Protein AF-A0A835G8S5-F1 (afdb_monomer_lite)

Foldseek 3Di:
DDDPFAKAWDDWQWDAEDEAQAKTWTDTDIDRRPFAWDDKWKDFQNHTDPDNTDIDGRDAQVNWGKIKIKTFTDPPVRDIDMDIHTYGYFWDKFKDKPNHTDPPVQKDDQDWDQDPVHNPDIDTDIDGHDDDDPVSDDVQKIKMKMWTDRPDDDIDIDIDMDGDPDPDDDDDDPPPPVNVVVVVVVVVVVCCVVVVVVVVVVVD

pLDDT: mean 84.03, std 12.72, range [37.16, 97.12]

Structure (mmCIF, N/CA/C/O backbone):
data_AF-A0A835G8S5-F1
#
_entry.id   AF-A0A835G8S5-F1
#
loop_
_atom_site.group_PDB
_atom_site.id
_atom_site.type_symbol
_atom_site.label_atom_id
_atom_site.label_alt_id
_atom_site.label_comp_id
_atom_site.label_asym_id
_atom_site.label_entity_id
_atom_site.label_seq_id
_atom_site.pdbx_PDB_ins_code
_atom_site.Cartn_x
_atom_site.Cartn_y
_atom_site.Cartn_z
_atom_site.occupancy
_atom_site.B_iso_or_equiv
_atom_site.auth_seq_id
_atom_site.auth_comp_id
_atom_site.auth_asym_id
_atom_site.auth_atom_id
_atom_site.pdbx_PDB_model_num
ATOM 1 N N . MET A 1 1 ? 10.931 16.822 -41.714 1.00 37.16 1 MET A N 1
ATOM 2 C CA . MET A 1 1 ? 11.621 16.754 -40.411 1.00 37.16 1 MET A CA 1
ATOM 3 C C . MET A 1 1 ? 11.050 15.543 -39.710 1.00 37.16 1 MET A C 1
ATOM 5 O O . MET A 1 1 ? 9.976 15.644 -39.132 1.00 37.16 1 MET A O 1
ATOM 9 N N . ASP A 1 2 ? 11.680 14.385 -39.886 1.00 46.19 2 ASP A N 1
ATOM 10 C CA . ASP A 1 2 ? 11.214 13.152 -39.258 1.00 46.19 2 ASP A CA 1
ATOM 11 C C . ASP A 1 2 ? 11.570 13.194 -37.775 1.00 46.19 2 ASP A C 1
ATOM 13 O O . ASP A 1 2 ? 12.733 13.362 -37.406 1.00 46.19 2 ASP A O 1
ATOM 17 N N . ALA A 1 3 ? 10.554 13.107 -36.919 1.00 57.00 3 ALA A N 1
ATOM 18 C CA . ALA A 1 3 ? 10.768 12.894 -35.499 1.00 57.00 3 ALA A CA 1
ATOM 19 C C . ALA A 1 3 ? 11.493 11.552 -35.339 1.00 57.00 3 ALA A C 1
ATOM 21 O O . ALA A 1 3 ? 10.975 10.518 -35.761 1.00 57.00 3 ALA A O 1
ATOM 22 N N . VAL A 1 4 ? 12.693 11.574 -34.756 1.00 60.53 4 VAL A N 1
ATOM 23 C CA . VAL A 1 4 ? 13.403 10.350 -34.375 1.00 60.53 4 VAL A CA 1
ATOM 24 C C . VAL A 1 4 ? 12.544 9.652 -33.325 1.00 60.53 4 VAL A C 1
ATOM 26 O O . VAL A 1 4 ? 12.423 10.123 -32.197 1.00 60.53 4 VAL A O 1
ATOM 29 N N . ARG A 1 5 ? 11.885 8.574 -33.742 1.00 69.81 5 ARG A N 1
ATOM 30 C CA . ARG A 1 5 ? 11.110 7.684 -32.884 1.00 69.81 5 ARG A CA 1
ATOM 31 C C . ARG A 1 5 ? 12.072 6.736 -32.185 1.00 69.81 5 ARG A C 1
ATOM 33 O O . ARG A 1 5 ? 12.961 6.182 -32.830 1.00 69.81 5 ARG A O 1
ATOM 40 N N . SER A 1 6 ? 11.947 6.606 -30.872 1.00 75.25 6 SER A N 1
ATOM 41 C CA . SER A 1 6 ? 12.876 5.812 -30.066 1.00 75.25 6 SER A CA 1
ATOM 42 C C . SER A 1 6 ? 12.153 5.202 -28.880 1.00 75.25 6 SER A C 1
ATOM 44 O O . SER A 1 6 ? 11.241 5.829 -28.342 1.00 75.25 6 SER A O 1
ATOM 46 N N . LEU A 1 7 ? 12.610 4.026 -28.445 1.00 90.75 7 LEU A N 1
ATOM 47 C CA . LEU A 1 7 ? 12.100 3.313 -27.276 1.00 90.75 7 LEU A CA 1
ATOM 48 C C . LEU A 1 7 ? 11.734 4.262 -26.125 1.00 90.75 7 LEU A C 1
ATOM 50 O O . LEU A 1 7 ? 12.572 5.022 -25.632 1.00 90.75 7 LEU A O 1
ATOM 54 N N . ARG A 1 8 ? 10.497 4.162 -25.636 1.00 91.75 8 ARG A N 1
ATOM 55 C CA . ARG A 1 8 ? 9.982 5.021 -24.570 1.00 91.75 8 ARG A CA 1
ATOM 56 C C . ARG A 1 8 ? 9.221 4.228 -23.525 1.00 91.75 8 ARG A C 1
ATOM 58 O O . ARG A 1 8 ? 8.346 3.422 -23.825 1.00 91.75 8 ARG A O 1
ATOM 65 N N . LEU A 1 9 ? 9.482 4.536 -22.256 1.00 91.94 9 LEU A N 1
ATOM 66 C CA . LEU A 1 9 ? 8.704 3.990 -21.147 1.00 91.94 9 LEU A CA 1
ATOM 67 C C . LEU A 1 9 ? 7.442 4.835 -20.935 1.00 91.94 9 LEU A C 1
ATOM 69 O O . LEU A 1 9 ? 7.515 5.999 -20.520 1.00 91.94 9 LEU A O 1
ATOM 73 N N . VAL A 1 10 ? 6.292 4.235 -21.243 1.00 94.62 10 VAL A N 1
ATOM 74 C CA . VAL A 1 10 ? 4.969 4.868 -21.212 1.00 94.62 10 VAL A CA 1
ATOM 75 C C . VAL A 1 10 ? 4.490 5.012 -19.775 1.00 94.62 10 VAL A C 1
ATOM 77 O O . VAL A 1 10 ? 4.159 6.113 -19.340 1.00 94.62 10 VAL A O 1
ATOM 80 N N . GLU A 1 11 ? 4.493 3.915 -19.018 1.00 94.31 11 GLU A N 1
ATOM 81 C CA . GLU A 1 11 ? 3.960 3.892 -17.660 1.00 94.31 11 GLU A CA 1
ATOM 82 C C . GLU A 1 11 ? 4.707 2.890 -16.778 1.00 94.31 11 GLU A C 1
ATOM 84 O O . GLU A 1 11 ? 4.933 1.742 -17.155 1.00 94.31 11 GLU A O 1
ATOM 89 N N . LEU A 1 12 ? 5.018 3.321 -15.556 1.00 93.94 12 LEU A N 1
ATOM 90 C CA . LEU A 1 12 ? 5.434 2.437 -14.477 1.00 93.94 12 LEU A CA 1
ATOM 91 C C . LEU A 1 12 ? 4.290 2.279 -13.467 1.00 93.94 12 LEU A C 1
ATOM 93 O O . LEU A 1 12 ? 3.959 3.224 -12.735 1.00 93.94 12 LEU A O 1
ATOM 97 N N . ARG A 1 13 ? 3.726 1.073 -13.401 1.00 94.75 13 ARG A N 1
ATOM 98 C CA . ARG A 1 13 ? 2.710 0.667 -12.426 1.00 94.75 13 ARG A CA 1
ATOM 99 C C . ARG A 1 13 ? 3.410 0.053 -11.219 1.00 94.75 13 ARG A C 1
ATOM 101 O O . ARG A 1 13 ? 3.818 -1.101 -11.243 1.00 94.75 13 ARG A O 1
ATOM 108 N N . VAL A 1 14 ? 3.591 0.869 -10.192 1.00 93.69 14 VAL A N 1
ATOM 109 C CA . VAL A 1 14 ? 4.113 0.488 -8.877 1.00 93.69 14 VAL A CA 1
ATOM 110 C C . VAL A 1 14 ? 3.269 1.271 -7.868 1.00 93.69 14 VAL A C 1
ATOM 112 O O . VAL A 1 14 ? 3.172 2.497 -8.034 1.00 93.69 14 VAL A O 1
ATOM 115 N N . PRO A 1 15 ? 2.622 0.607 -6.895 1.00 93.00 15 PRO A N 1
ATOM 116 C CA . PRO A 1 15 ? 1.808 1.289 -5.899 1.00 93.00 15 PRO A CA 1
ATOM 117 C C . PRO A 1 15 ? 2.689 2.098 -4.948 1.00 93.00 15 PRO A C 1
ATOM 119 O O . PRO A 1 15 ? 3.784 1.681 -4.594 1.00 93.00 15 PRO A O 1
ATOM 122 N N . THR A 1 16 ? 2.224 3.270 -4.528 1.00 90.31 16 THR A N 1
ATOM 123 C CA . THR A 1 16 ? 2.996 4.119 -3.604 1.00 90.31 16 THR A CA 1
ATOM 124 C C . THR A 1 16 ? 2.851 3.660 -2.150 1.00 90.31 16 THR A C 1
ATOM 126 O O . THR A 1 16 ? 3.760 3.869 -1.347 1.00 90.31 16 THR A O 1
ATOM 129 N N . HIS A 1 17 ? 1.718 3.037 -1.809 1.00 88.00 17 HIS A N 1
ATOM 130 C CA . HIS A 1 17 ? 1.385 2.576 -0.462 1.00 88.00 17 HIS A CA 1
ATOM 131 C C . HIS A 1 17 ? 0.678 1.228 -0.539 1.00 88.00 17 HIS A C 1
ATOM 133 O O . HIS A 1 17 ? -0.271 1.099 -1.306 1.00 88.00 17 HIS A O 1
ATOM 139 N N . GLU A 1 18 ? 1.099 0.267 0.277 1.00 89.31 18 GLU A N 1
ATOM 140 C CA . GLU A 1 18 ? 0.455 -1.045 0.384 1.00 89.31 18 GLU A CA 1
ATOM 141 C C . GLU A 1 18 ? 0.416 -1.512 1.845 1.00 89.31 18 GLU A C 1
ATOM 143 O O . GLU A 1 18 ? 1.375 -1.263 2.585 1.00 89.31 18 GLU A O 1
ATOM 148 N N . PRO A 1 19 ? -0.681 -2.143 2.300 1.00 87.56 19 PRO A N 1
ATOM 149 C CA . PRO A 1 19 ? -0.753 -2.677 3.649 1.00 87.56 19 PRO A CA 1
ATOM 150 C C . PRO A 1 19 ? 0.130 -3.918 3.772 1.00 87.56 19 PRO A C 1
ATOM 152 O O . PRO A 1 19 ? 0.290 -4.702 2.830 1.00 87.56 19 PRO A O 1
ATOM 155 N N . GLU A 1 20 ? 0.668 -4.133 4.963 1.00 85.94 20 GLU A N 1
ATOM 156 C CA . GLU A 1 20 ? 1.401 -5.355 5.260 1.00 85.94 20 GLU A CA 1
ATOM 157 C C . GLU A 1 20 ? 0.509 -6.606 5.147 1.00 85.94 20 GLU A C 1
ATOM 159 O O . GLU A 1 20 ? -0.699 -6.565 5.395 1.00 85.94 20 GLU A O 1
ATOM 164 N N . GLY A 1 21 ? 1.092 -7.719 4.701 1.00 85.81 21 GLY A N 1
ATOM 165 C CA . GLY A 1 21 ? 0.389 -8.936 4.289 1.00 85.81 21 GLY A CA 1
ATOM 166 C C . GLY A 1 21 ? -0.329 -8.817 2.937 1.00 85.81 21 GLY A C 1
ATOM 167 O O . GLY A 1 21 ? -0.839 -9.816 2.430 1.00 85.81 21 GLY A O 1
ATOM 168 N N . GLY A 1 22 ? -0.361 -7.619 2.342 1.00 86.56 22 GLY A N 1
ATOM 169 C CA . GLY A 1 22 ? -1.018 -7.331 1.071 1.00 86.56 22 GLY A CA 1
ATOM 170 C C . GLY A 1 22 ? -0.305 -7.904 -0.155 1.00 86.56 22 GLY A C 1
ATOM 171 O O . GLY A 1 22 ? 0.624 -8.714 -0.063 1.00 86.56 22 GLY A O 1
ATOM 172 N N . MET A 1 23 ? -0.758 -7.461 -1.329 1.00 89.81 23 MET A N 1
ATOM 173 C CA . MET A 1 23 ? -0.219 -7.858 -2.627 1.00 89.81 23 MET A CA 1
ATOM 174 C C . MET A 1 23 ? -0.002 -6.629 -3.506 1.00 89.81 23 MET A C 1
ATOM 176 O O . MET A 1 23 ? -0.933 -5.864 -3.727 1.00 89.81 23 MET A O 1
ATOM 180 N N . ALA A 1 24 ? 1.195 -6.494 -4.077 1.00 90.81 24 ALA A N 1
ATOM 181 C CA . ALA A 1 24 ? 1.511 -5.447 -5.045 1.00 90.81 24 ALA A CA 1
ATOM 182 C C . ALA A 1 24 ? 1.748 -6.054 -6.429 1.00 90.81 24 ALA A C 1
ATOM 184 O O . ALA A 1 24 ? 2.648 -6.880 -6.614 1.00 90.81 24 ALA A O 1
ATOM 185 N N . LEU A 1 25 ? 0.973 -5.607 -7.419 1.00 89.75 25 LEU A N 1
ATOM 186 C CA . LEU A 1 25 ? 1.188 -5.967 -8.817 1.00 89.75 25 LEU A CA 1
ATOM 187 C C . LEU A 1 25 ? 2.059 -4.910 -9.496 1.00 89.75 25 LEU A C 1
ATOM 189 O O . LEU A 1 25 ? 1.650 -3.755 -9.634 1.00 89.75 25 LEU A O 1
ATOM 193 N N . LEU A 1 26 ? 3.248 -5.311 -9.949 1.00 92.12 26 LEU A N 1
ATOM 194 C CA . LEU A 1 26 ? 4.152 -4.415 -10.660 1.00 92.12 26 LEU A CA 1
ATOM 195 C C . LEU A 1 26 ? 3.988 -4.575 -12.172 1.00 92.12 26 LEU A C 1
ATOM 197 O O . LEU A 1 26 ? 3.903 -5.685 -12.697 1.00 92.12 26 LEU A O 1
ATOM 201 N N . GLY A 1 27 ? 3.969 -3.453 -12.885 1.00 91.31 27 GLY A N 1
ATOM 202 C CA . GLY A 1 27 ? 3.802 -3.422 -14.333 1.00 91.31 27 GLY A CA 1
ATOM 203 C C . GLY A 1 27 ? 4.654 -2.346 -14.986 1.00 91.31 27 GLY A C 1
ATOM 204 O O . GLY A 1 27 ? 4.885 -1.276 -14.424 1.00 91.31 27 GLY A O 1
ATOM 205 N N . CYS A 1 28 ? 5.117 -2.633 -16.196 1.00 91.94 28 CYS A N 1
ATOM 206 C CA . CYS A 1 28 ? 5.958 -1.736 -16.970 1.00 91.94 28 CYS A CA 1
ATOM 207 C C . CYS A 1 28 ? 5.449 -1.704 -18.407 1.00 91.94 28 CYS A C 1
ATOM 209 O O . CYS A 1 28 ? 5.541 -2.701 -19.119 1.00 91.94 28 CYS A O 1
ATOM 211 N N . GLN A 1 29 ? 4.864 -0.575 -18.799 1.00 93.88 29 GLN A N 1
ATOM 212 C CA . GLN A 1 29 ? 4.399 -0.339 -20.158 1.00 93.88 29 GLN A CA 1
ATOM 213 C C . GLN A 1 29 ? 5.427 0.494 -20.912 1.00 93.88 29 GLN A C 1
ATOM 215 O O . GLN A 1 29 ? 5.872 1.539 -20.429 1.00 93.88 29 GLN A O 1
ATOM 220 N N . TYR A 1 30 ? 5.765 0.054 -22.113 1.00 93.25 30 TYR A N 1
ATOM 221 C CA . TYR A 1 30 ? 6.718 0.709 -22.993 1.00 93.25 30 TYR A CA 1
ATOM 222 C C . TYR A 1 30 ? 6.222 0.651 -24.435 1.00 93.25 30 TYR A C 1
ATOM 224 O O . TYR A 1 30 ? 5.441 -0.222 -24.804 1.00 93.25 30 TYR A O 1
ATOM 232 N N . ASP A 1 31 ? 6.679 1.613 -25.220 1.00 93.88 31 ASP A N 1
ATOM 233 C CA . ASP A 1 31 ? 6.459 1.713 -26.650 1.00 93.88 31 ASP A CA 1
ATOM 234 C C . ASP A 1 31 ? 7.825 1.597 -27.322 1.00 93.88 31 ASP A C 1
ATOM 236 O O . ASP A 1 31 ? 8.747 2.344 -26.990 1.00 93.88 31 ASP A O 1
ATOM 240 N N . LEU A 1 32 ? 7.975 0.614 -28.208 1.00 90.50 32 LEU A N 1
ATOM 241 C CA . LEU A 1 32 ? 9.226 0.397 -28.931 1.00 90.50 32 LEU A CA 1
ATOM 242 C C . LEU A 1 32 ? 9.420 1.439 -30.039 1.00 90.50 32 LEU A C 1
ATOM 244 O O . LEU A 1 32 ? 10.539 1.621 -30.500 1.00 90.50 32 LEU A O 1
ATOM 248 N N . GLU A 1 33 ? 8.349 2.108 -30.479 1.00 88.06 33 GLU A N 1
ATOM 249 C CA . GLU A 1 33 ? 8.354 3.129 -31.533 1.00 88.06 33 GLU A CA 1
ATOM 250 C C . GLU A 1 33 ? 9.131 2.725 -32.814 1.00 88.06 33 GLU A C 1
ATOM 252 O O . GLU A 1 33 ? 9.684 3.571 -33.515 1.00 88.06 33 GLU A O 1
ATOM 257 N N . GLY A 1 34 ? 9.136 1.427 -33.153 1.00 83.19 34 GLY A N 1
ATOM 258 C CA . GLY A 1 34 ? 9.838 0.859 -34.317 1.00 83.19 34 GLY A CA 1
ATOM 259 C C . GLY A 1 34 ? 11.155 0.139 -33.998 1.00 83.19 34 GLY A C 1
ATOM 260 O O . GLY A 1 34 ? 11.755 -0.438 -34.900 1.00 83.19 34 GLY A O 1
ATOM 261 N N . ASP A 1 35 ? 11.583 0.142 -32.737 1.00 85.00 35 ASP A N 1
ATOM 262 C CA . ASP A 1 35 ? 12.712 -0.646 -32.236 1.00 85.00 35 ASP A CA 1
ATOM 263 C C . ASP A 1 35 ? 12.322 -2.121 -31.991 1.00 85.00 35 ASP A C 1
ATOM 265 O O . ASP A 1 35 ? 11.142 -2.481 -31.957 1.00 85.00 35 ASP A O 1
ATOM 269 N N . THR A 1 36 ? 13.315 -2.987 -31.788 1.00 89.31 36 THR A N 1
ATOM 270 C CA . THR A 1 36 ? 13.117 -4.385 -31.378 1.00 89.31 36 THR A CA 1
ATOM 271 C C . THR A 1 36 ? 13.442 -4.535 -29.898 1.00 89.31 36 THR A C 1
ATOM 273 O O . THR A 1 36 ? 14.458 -4.038 -29.424 1.00 89.31 36 THR A O 1
ATOM 276 N N . LEU A 1 37 ? 12.577 -5.212 -29.140 1.00 92.12 37 LEU A N 1
ATOM 277 C CA . LEU A 1 37 ? 12.798 -5.432 -27.713 1.00 92.12 37 LEU A CA 1
ATOM 278 C C . LEU A 1 37 ? 13.943 -6.424 -27.483 1.00 92.12 37 LEU A C 1
ATOM 280 O O . LEU A 1 37 ? 13.832 -7.578 -27.884 1.00 92.12 37 LEU A O 1
ATOM 284 N N . TYR A 1 38 ? 14.956 -6.011 -26.723 1.00 92.25 38 TYR A N 1
ATOM 285 C CA . TYR A 1 38 ? 16.007 -6.905 -26.242 1.00 92.25 38 TYR A CA 1
ATOM 286 C C . TYR A 1 38 ? 15.680 -7.487 -24.858 1.00 92.25 38 TYR A C 1
ATOM 288 O O . TYR A 1 38 ? 15.714 -8.700 -24.653 1.00 92.25 38 TYR A O 1
ATOM 296 N N . SER A 1 39 ? 15.356 -6.645 -23.865 1.00 91.81 39 SER A N 1
ATOM 297 C CA . SER A 1 39 ? 15.037 -7.143 -22.516 1.00 91.81 39 SER A CA 1
ATOM 298 C C . SER A 1 39 ? 14.203 -6.180 -21.675 1.00 91.81 39 SER A C 1
ATOM 300 O O . SER A 1 39 ? 14.288 -4.964 -21.832 1.00 91.81 39 SER A O 1
ATOM 302 N N . VAL A 1 40 ? 13.455 -6.740 -20.721 1.00 92.19 40 VAL A N 1
ATOM 303 C CA . VAL A 1 40 ? 12.820 -6.009 -19.615 1.00 92.19 40 VAL A CA 1
ATOM 304 C C . VAL A 1 40 ? 13.387 -6.546 -18.306 1.00 92.19 40 VAL A C 1
ATOM 306 O O . VAL A 1 40 ? 13.350 -7.753 -18.057 1.00 92.19 40 VAL A O 1
ATOM 309 N N . LYS A 1 41 ? 13.921 -5.663 -17.465 1.00 92.44 41 LYS A N 1
ATOM 310 C CA . LYS A 1 41 ? 14.541 -6.015 -16.184 1.00 92.44 41 LYS A CA 1
ATOM 311 C C . LYS A 1 41 ? 13.903 -5.233 -15.050 1.00 92.44 41 LYS A C 1
ATOM 313 O O . LYS A 1 41 ? 13.672 -4.032 -15.156 1.00 92.44 41 LYS A O 1
ATOM 318 N N . TRP A 1 42 ? 13.695 -5.918 -13.934 1.00 93.31 42 TRP A N 1
ATOM 319 C CA . TRP A 1 42 ? 13.242 -5.311 -12.690 1.00 93.31 42 TRP A CA 1
ATOM 320 C C . TRP A 1 42 ? 14.363 -5.262 -11.665 1.00 93.31 42 TRP A C 1
ATOM 322 O O . TRP A 1 42 ? 15.174 -6.184 -11.569 1.00 93.31 42 TRP A O 1
ATOM 332 N N . TYR A 1 43 ? 14.369 -4.202 -10.865 1.00 92.38 43 TYR A N 1
ATOM 333 C CA . TYR A 1 43 ? 15.281 -4.026 -9.746 1.00 92.38 43 TYR A CA 1
ATOM 334 C C . TYR A 1 43 ? 14.507 -3.589 -8.501 1.00 92.38 43 TYR A C 1
ATOM 336 O O . TYR A 1 43 ? 13.644 -2.717 -8.603 1.00 92.38 43 TYR A O 1
ATOM 344 N N . LYS A 1 44 ? 14.868 -4.147 -7.341 1.00 91.88 44 LYS A N 1
ATOM 345 C CA . LYS A 1 44 ? 14.494 -3.643 -6.011 1.00 91.88 44 LYS A CA 1
ATOM 346 C C . LYS A 1 44 ? 15.758 -3.140 -5.324 1.00 91.88 44 LYS A C 1
ATOM 348 O O . LYS A 1 44 ? 16.706 -3.908 -5.174 1.00 91.88 44 LYS A O 1
ATOM 353 N N . ASP A 1 45 ? 15.797 -1.861 -4.962 1.00 92.44 45 ASP A N 1
ATOM 354 C CA . ASP A 1 45 ? 16.929 -1.234 -4.259 1.00 92.44 45 ASP A CA 1
ATOM 355 C C . ASP A 1 45 ? 18.286 -1.522 -4.932 1.00 92.44 45 ASP A C 1
ATOM 357 O O . ASP A 1 45 ? 19.279 -1.877 -4.304 1.00 92.44 45 ASP A O 1
ATOM 361 N N . GLY A 1 46 ? 18.309 -1.446 -6.266 1.00 90.19 46 GLY A N 1
ATOM 362 C CA . GLY A 1 46 ? 19.504 -1.717 -7.072 1.00 90.19 46 GLY A CA 1
ATOM 363 C C . GLY A 1 46 ? 19.788 -3.196 -7.356 1.00 90.19 46 GLY A C 1
ATOM 364 O O . GLY A 1 46 ? 20.573 -3.490 -8.254 1.00 90.19 46 GLY A O 1
ATOM 365 N N . ARG A 1 47 ? 19.119 -4.135 -6.680 1.00 90.69 47 ARG A N 1
ATOM 366 C CA . ARG A 1 47 ? 19.301 -5.578 -6.885 1.00 90.69 47 ARG A CA 1
ATOM 367 C C . ARG A 1 47 ? 18.366 -6.080 -7.977 1.00 90.69 47 ARG A C 1
ATOM 369 O O . ARG A 1 47 ? 17.156 -5.866 -7.909 1.00 90.69 47 ARG A O 1
ATOM 376 N N . ARG A 1 48 ? 18.929 -6.739 -8.992 1.00 89.12 48 ARG A N 1
ATOM 377 C CA . ARG A 1 48 ? 18.168 -7.291 -10.119 1.00 89.12 48 ARG A CA 1
ATOM 378 C C . ARG A 1 48 ? 17.279 -8.445 -9.650 1.00 89.12 48 ARG A C 1
ATOM 380 O O . ARG A 1 48 ? 17.757 -9.362 -8.990 1.00 89.12 48 ARG A O 1
ATOM 387 N N . SER A 1 49 ? 16.007 -8.400 -10.031 1.00 84.31 49 SER A N 1
ATOM 388 C CA . SER A 1 49 ? 15.059 -9.501 -9.855 1.00 84.31 49 SER A CA 1
ATOM 389 C C . SER A 1 49 ? 15.310 -10.604 -10.886 1.00 84.31 49 SER A C 1
ATOM 391 O O . SER A 1 49 ? 15.705 -10.327 -12.022 1.00 84.31 49 SER A O 1
ATOM 393 N N . SER A 1 50 ? 15.052 -11.855 -10.505 1.00 75.75 50 SER A N 1
ATOM 394 C CA . SER A 1 50 ? 15.121 -13.008 -11.408 1.00 75.75 50 SER A CA 1
ATOM 395 C C . SER A 1 50 ? 13.940 -13.084 -12.383 1.00 75.75 50 SER A C 1
ATOM 397 O O . SER A 1 50 ? 14.058 -13.730 -13.419 1.00 75.75 50 SER A O 1
ATOM 399 N N . ASN A 1 51 ? 12.816 -12.427 -12.074 1.00 71.94 51 ASN A N 1
ATOM 400 C CA . ASN A 1 51 ? 11.556 -12.579 -12.806 1.00 71.94 51 ASN A CA 1
ATOM 401 C C . ASN A 1 51 ? 11.190 -11.310 -13.592 1.00 71.94 51 ASN A C 1
ATOM 403 O O . ASN A 1 51 ? 11.441 -10.187 -13.151 1.00 71.94 51 ASN A O 1
ATOM 407 N N . THR A 1 52 ? 10.557 -11.497 -14.753 1.00 60.16 52 THR A N 1
ATOM 408 C CA . THR A 1 52 ? 10.086 -10.423 -15.650 1.00 60.16 52 THR A CA 1
ATOM 409 C C . THR A 1 52 ? 8.716 -9.863 -15.252 1.00 60.16 52 THR A C 1
ATOM 411 O O . THR A 1 52 ? 8.436 -8.693 -15.514 1.00 60.16 52 THR A O 1
ATOM 414 N N . VAL A 1 53 ? 7.892 -10.664 -14.568 1.00 59.19 53 VAL A N 1
ATOM 415 C CA . VAL A 1 53 ? 6.626 -10.260 -13.937 1.00 59.19 53 VAL A CA 1
ATOM 416 C C . VAL A 1 53 ? 6.780 -10.403 -12.428 1.00 59.19 53 VAL A C 1
ATOM 418 O O . VAL A 1 53 ? 7.127 -11.476 -11.933 1.00 59.19 53 VAL A O 1
ATOM 421 N N . VAL A 1 54 ? 6.551 -9.313 -11.697 1.00 77.19 54 VAL A N 1
ATOM 422 C CA . VAL A 1 54 ? 6.764 -9.252 -10.249 1.00 77.19 54 VAL A CA 1
ATOM 423 C C . VAL A 1 54 ? 5.421 -8.976 -9.579 1.00 77.19 54 VAL A C 1
ATOM 425 O O . VAL A 1 54 ? 4.970 -7.835 -9.508 1.00 77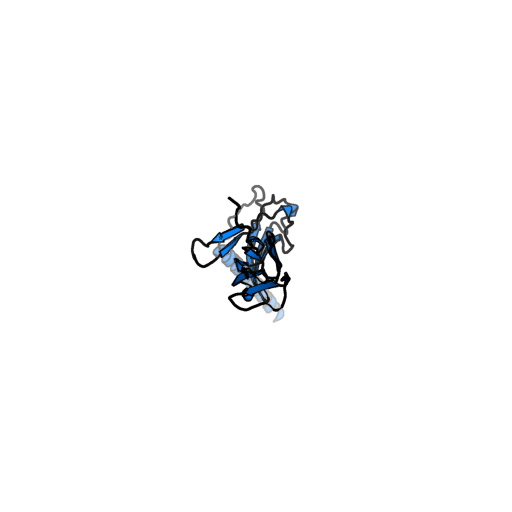.19 54 VAL A O 1
ATOM 428 N N . ALA A 1 55 ? 4.765 -10.042 -9.123 1.00 81.69 55 ALA A N 1
ATOM 429 C CA . ALA A 1 55 ? 3.704 -9.950 -8.129 1.00 81.69 55 ALA A CA 1
ATOM 430 C C . ALA A 1 55 ? 4.345 -10.187 -6.760 1.00 81.69 55 ALA A C 1
ATOM 432 O O . ALA A 1 55 ? 4.869 -11.270 -6.496 1.00 81.69 55 ALA A O 1
ATOM 433 N N . LEU A 1 56 ? 4.353 -9.160 -5.916 1.00 86.25 56 LEU A N 1
ATOM 434 C CA . LEU A 1 56 ? 4.795 -9.286 -4.533 1.00 86.25 56 LEU A CA 1
ATOM 435 C C . LEU A 1 56 ? 3.592 -9.729 -3.711 1.00 86.25 56 LEU A C 1
ATOM 437 O O . LEU A 1 56 ? 2.563 -9.057 -3.727 1.00 86.25 56 LEU A O 1
ATOM 441 N N . VAL A 1 57 ? 3.713 -10.854 -3.020 1.00 88.56 57 VAL A N 1
ATOM 442 C CA . VAL A 1 57 ? 2.662 -11.402 -2.156 1.00 88.56 57 VAL A CA 1
ATOM 443 C C . VAL A 1 57 ? 3.158 -11.437 -0.726 1.00 88.56 57 VAL A C 1
ATOM 445 O O . VAL A 1 57 ? 4.351 -11.642 -0.507 1.00 88.56 57 VAL A O 1
ATOM 448 N N . ASN A 1 58 ? 2.239 -11.276 0.226 1.00 87.31 58 ASN A N 1
ATOM 449 C CA . ASN A 1 58 ? 2.566 -11.229 1.646 1.00 87.31 58 ASN A CA 1
ATOM 450 C C . ASN A 1 58 ? 3.641 -10.168 1.930 1.00 87.31 58 ASN A C 1
ATOM 452 O O . ASN A 1 58 ? 4.753 -10.473 2.361 1.00 87.31 58 ASN A O 1
ATOM 456 N N . LEU A 1 59 ? 3.314 -8.919 1.590 1.00 87.94 59 LEU A N 1
ATOM 457 C CA . LEU A 1 59 ? 4.216 -7.786 1.767 1.00 87.94 59 LEU A CA 1
ATOM 458 C C . LEU A 1 59 ? 4.629 -7.642 3.233 1.00 87.94 59 LEU A C 1
ATOM 460 O O . LEU A 1 59 ? 3.794 -7.740 4.122 1.00 87.94 59 LEU A O 1
ATOM 464 N N . THR A 1 60 ? 5.903 -7.361 3.467 1.00 87.06 60 THR A N 1
ATOM 465 C CA . THR A 1 60 ? 6.484 -7.082 4.791 1.00 87.06 60 THR A CA 1
ATOM 466 C C . THR A 1 60 ? 7.149 -5.714 4.790 1.00 87.06 60 THR A C 1
ATOM 468 O O . THR A 1 60 ? 7.367 -5.146 3.719 1.00 87.06 60 THR A O 1
ATOM 471 N N . GLN A 1 61 ? 7.572 -5.197 5.944 1.00 85.44 61 GLN A N 1
ATOM 472 C CA . GLN A 1 61 ? 8.349 -3.948 5.984 1.00 85.44 61 GLN A CA 1
ATOM 473 C C . GLN A 1 61 ? 9.596 -3.969 5.070 1.00 85.44 61 GLN A C 1
ATOM 475 O O . GLN A 1 61 ? 9.944 -2.954 4.470 1.00 85.44 61 GLN A O 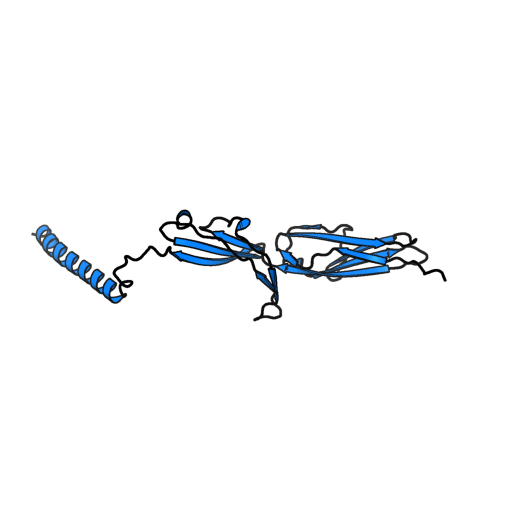1
ATOM 480 N N . GLU A 1 62 ? 10.233 -5.131 4.884 1.00 86.12 62 GLU A N 1
ATOM 481 C CA . GLU A 1 62 ? 11.377 -5.310 3.969 1.00 86.12 62 GLU A CA 1
ATOM 482 C C . GLU A 1 62 ? 10.999 -5.180 2.487 1.00 86.12 62 GLU A C 1
ATOM 484 O O . GLU A 1 62 ? 11.854 -4.944 1.629 1.00 86.12 62 GLU A O 1
ATOM 489 N N . SER A 1 63 ? 9.712 -5.329 2.171 1.00 89.31 63 SER A N 1
ATOM 490 C CA . SER A 1 63 ? 9.180 -5.124 0.825 1.00 89.31 63 SER A CA 1
ATOM 491 C C . SER A 1 63 ? 9.147 -3.643 0.439 1.00 89.31 63 SER A C 1
ATOM 493 O O . SER A 1 63 ? 9.069 -3.343 -0.753 1.00 89.31 63 SER A O 1
ATOM 495 N N . ALA A 1 64 ? 9.266 -2.713 1.395 1.00 89.50 64 ALA A N 1
ATOM 496 C CA . ALA A 1 64 ? 9.456 -1.298 1.093 1.00 89.50 64 ALA A CA 1
ATOM 497 C C . ALA A 1 64 ? 10.778 -1.072 0.336 1.00 89.50 64 ALA A C 1
ATOM 499 O O . ALA A 1 64 ? 11.745 -1.823 0.505 1.00 89.50 64 ALA A O 1
ATOM 500 N N . GLY A 1 65 ? 10.813 -0.061 -0.531 1.00 92.38 65 GLY A N 1
ATOM 501 C CA . GLY A 1 65 ? 12.006 0.242 -1.324 1.00 92.38 65 GLY A CA 1
ATOM 502 C C . GLY A 1 65 ? 11.718 0.835 -2.698 1.00 92.38 65 GLY A C 1
ATOM 503 O O . GLY A 1 65 ? 10.567 1.041 -3.090 1.00 92.38 65 GLY A O 1
ATOM 504 N N . HIS A 1 66 ? 12.790 1.091 -3.446 1.00 94.31 66 HIS A N 1
ATOM 505 C CA . HIS A 1 66 ? 12.741 1.592 -4.816 1.00 94.31 66 HIS A CA 1
ATOM 506 C C . HIS A 1 66 ? 12.614 0.441 -5.812 1.00 94.31 66 HIS A C 1
ATOM 508 O O . HIS A 1 66 ? 13.525 -0.377 -5.963 1.00 94.31 66 HIS A O 1
ATOM 514 N N . TYR A 1 67 ? 11.513 0.436 -6.555 1.00 94.00 67 TYR A N 1
ATOM 515 C CA . TYR A 1 67 ? 11.248 -0.504 -7.633 1.00 94.00 67 TYR A CA 1
ATOM 516 C C . TYR A 1 67 ? 11.458 0.181 -8.969 1.00 94.00 67 TYR A C 1
ATOM 518 O O . TYR A 1 67 ? 10.815 1.187 -9.281 1.00 94.00 67 TYR A O 1
ATOM 526 N N . ARG A 1 68 ? 12.368 -0.376 -9.764 1.00 94.50 68 ARG A N 1
ATOM 527 C CA . ARG A 1 68 ? 12.775 0.162 -11.059 1.00 94.50 68 ARG A CA 1
ATOM 528 C C . ARG A 1 68 ? 12.551 -0.868 -12.153 1.00 94.50 68 ARG A C 1
ATOM 530 O O . ARG A 1 68 ? 13.027 -1.994 -12.032 1.00 94.50 68 ARG A O 1
ATOM 537 N N . CYS A 1 69 ? 11.886 -0.446 -13.222 1.00 94.19 69 CYS A N 1
ATOM 538 C CA . CYS A 1 69 ? 11.834 -1.179 -14.482 1.00 94.19 69 CYS A CA 1
ATOM 539 C C . CYS A 1 69 ? 12.806 -0.537 -15.471 1.00 94.19 69 CYS A C 1
ATOM 541 O O . CYS A 1 69 ? 12.798 0.685 -15.628 1.00 94.19 69 CYS A O 1
ATOM 543 N N . GLU A 1 70 ? 13.605 -1.362 -16.134 1.00 95.06 70 GLU A N 1
ATOM 544 C CA . GLU A 1 70 ? 14.528 -1.000 -17.206 1.00 95.06 70 GLU A CA 1
ATOM 545 C C . GLU A 1 70 ? 14.154 -1.794 -18.460 1.00 95.06 70 GLU A C 1
ATOM 547 O O . GLU A 1 70 ? 14.023 -3.018 -18.406 1.00 95.06 70 GLU A O 1
ATOM 552 N N . VAL A 1 71 ? 13.967 -1.097 -19.576 1.00 94.31 71 VAL A N 1
ATOM 553 C CA . VAL A 1 71 ? 13.645 -1.677 -20.881 1.00 94.31 71 VAL A CA 1
ATOM 554 C C . VAL A 1 71 ? 14.772 -1.321 -21.833 1.00 94.31 71 VAL A C 1
ATOM 556 O O . VAL A 1 71 ? 15.140 -0.150 -21.930 1.00 94.31 71 VAL A O 1
ATOM 559 N N . SER A 1 72 ? 15.301 -2.323 -22.529 1.00 94.12 72 SER A N 1
ATOM 560 C CA . SER A 1 72 ? 16.366 -2.159 -23.517 1.00 94.12 72 SER A CA 1
ATOM 561 C C . SER A 1 72 ? 15.910 -2.654 -24.887 1.00 94.12 72 SER A C 1
ATOM 563 O O . SER A 1 72 ? 15.313 -3.731 -24.982 1.00 94.12 72 SER A O 1
ATOM 565 N N . GLY A 1 73 ? 16.212 -1.876 -25.923 1.00 92.62 73 GLY A N 1
ATOM 566 C CA . GLY A 1 73 ? 16.102 -2.236 -27.332 1.00 92.62 73 GLY A CA 1
ATOM 567 C C . GLY A 1 73 ? 17.354 -2.951 -27.849 1.00 92.62 73 GLY A C 1
ATOM 568 O O . GLY A 1 73 ? 18.379 -3.014 -27.164 1.00 92.62 73 GLY A O 1
ATOM 569 N N . GLU A 1 74 ? 17.246 -3.520 -29.042 1.00 90.50 74 GLU A N 1
ATOM 570 C CA . GLU A 1 74 ? 18.294 -4.278 -29.734 1.00 90.50 74 GLU A CA 1
ATOM 571 C C . GLU A 1 74 ? 19.214 -3.346 -30.554 1.00 90.50 74 GLU A C 1
ATOM 573 O O . GLU A 1 74 ? 19.034 -2.126 -30.640 1.00 90.50 74 GLU A O 1
ATOM 578 N N . ALA A 1 75 ? 20.233 -3.927 -31.187 1.00 85.44 75 ALA A N 1
ATOM 579 C CA . ALA A 1 75 ? 20.959 -3.277 -32.268 1.00 85.44 75 ALA A CA 1
ATOM 580 C C . ALA A 1 75 ? 19.989 -2.761 -33.359 1.00 85.44 75 ALA A C 1
ATOM 582 O O . ALA A 1 75 ? 19.023 -3.451 -33.690 1.00 85.44 75 ALA A O 1
ATOM 583 N N . PRO A 1 76 ? 20.260 -1.599 -33.985 1.00 83.00 76 PRO A N 1
ATOM 584 C CA . PRO A 1 76 ? 21.471 -0.781 -33.865 1.00 83.00 76 PRO A CA 1
ATOM 585 C C . PRO A 1 76 ? 21.401 0.320 -32.793 1.00 83.00 76 PRO A C 1
ATOM 587 O O . PRO A 1 76 ? 22.423 0.947 -32.522 1.00 83.00 76 PRO A O 1
ATOM 590 N N . SER A 1 77 ? 20.225 0.596 -32.216 1.00 83.38 77 SER A N 1
ATOM 591 C CA . SER A 1 77 ? 20.024 1.730 -31.302 1.00 83.38 77 SER A CA 1
ATOM 592 C C . SER A 1 77 ? 20.580 1.448 -29.902 1.00 83.38 77 SER A C 1
ATOM 594 O O . SER A 1 77 ? 21.073 2.363 -29.242 1.00 83.38 77 SER A O 1
ATOM 596 N N . PHE A 1 78 ? 20.471 0.191 -29.443 1.00 87.25 78 PHE A N 1
ATOM 597 C CA . PHE A 1 78 ? 20.726 -0.235 -28.064 1.00 87.25 78 PHE A CA 1
ATOM 598 C C . PHE A 1 78 ? 20.063 0.675 -27.012 1.00 87.25 78 PHE A C 1
ATOM 600 O O . PHE A 1 78 ? 20.570 0.839 -25.895 1.00 87.25 78 PHE A O 1
ATOM 607 N N . ALA A 1 79 ? 18.933 1.300 -27.363 1.00 90.62 79 ALA A N 1
ATOM 608 C CA . ALA A 1 79 ? 18.267 2.276 -26.513 1.00 90.62 79 ALA A CA 1
ATOM 609 C C . ALA A 1 79 ? 17.874 1.637 -25.176 1.00 90.62 79 ALA A C 1
ATOM 611 O O . ALA A 1 79 ? 17.358 0.525 -25.143 1.00 90.62 79 ALA A O 1
ATOM 612 N N . THR A 1 80 ? 18.105 2.323 -24.055 1.00 92.75 80 THR A N 1
ATOM 613 C CA . THR A 1 80 ? 17.705 1.833 -22.728 1.00 92.75 80 THR A CA 1
ATOM 614 C C . THR A 1 80 ? 17.000 2.933 -21.952 1.00 92.75 80 THR A C 1
ATOM 616 O O . THR A 1 80 ? 17.541 4.020 -21.759 1.00 92.75 80 THR A O 1
ATOM 619 N N . VAL A 1 81 ? 15.789 2.638 -21.486 1.00 94.88 81 VAL A N 1
ATOM 620 C CA . VAL A 1 81 ? 14.952 3.551 -20.703 1.00 94.88 81 VAL A CA 1
ATOM 621 C C . VAL A 1 81 ? 14.560 2.905 -19.388 1.00 94.88 81 VAL A C 1
ATOM 623 O O . VAL A 1 81 ? 14.309 1.703 -19.317 1.00 94.88 81 VAL A O 1
ATOM 626 N N . PHE A 1 82 ? 14.466 3.706 -18.331 1.00 95.88 82 PHE A N 1
ATOM 627 C CA . PHE A 1 82 ? 14.017 3.217 -17.036 1.00 95.88 82 PHE A CA 1
ATOM 628 C C . PHE A 1 82 ? 13.133 4.236 -16.323 1.00 95.88 82 PHE A C 1
ATOM 630 O O . PHE A 1 82 ? 13.225 5.444 -16.537 1.00 95.88 82 PHE A O 1
ATOM 637 N N . ARG A 1 83 ? 12.278 3.734 -15.434 1.00 96.06 83 ARG A N 1
ATOM 638 C CA . ARG A 1 83 ? 11.593 4.537 -14.415 1.00 96.06 83 ARG A CA 1
ATOM 639 C C . ARG A 1 83 ? 11.626 3.798 -13.092 1.00 96.06 83 ARG A C 1
ATOM 641 O O . ARG A 1 83 ? 11.734 2.573 -13.063 1.00 96.06 83 ARG A O 1
ATOM 648 N N . GLN A 1 84 ? 11.487 4.551 -12.007 1.00 95.81 84 GLN A N 1
ATOM 649 C CA . GLN A 1 84 ? 11.426 4.003 -10.659 1.00 95.81 84 GLN A CA 1
ATOM 650 C C . GLN A 1 84 ? 10.354 4.679 -9.807 1.00 95.81 84 GLN A C 1
ATOM 652 O O . GLN A 1 84 ? 10.013 5.839 -10.040 1.00 95.81 84 GLN A O 1
ATOM 657 N N . LYS A 1 85 ? 9.839 3.941 -8.824 1.00 95.19 85 LYS A N 1
ATOM 658 C CA . LYS A 1 85 ? 8.887 4.399 -7.805 1.00 95.19 85 LYS A CA 1
ATOM 659 C C . LYS A 1 85 ? 9.209 3.729 -6.472 1.00 95.19 85 LYS A C 1
ATOM 661 O O . LYS A 1 85 ? 9.771 2.637 -6.458 1.00 95.19 85 LYS A O 1
ATOM 666 N N . TYR A 1 86 ? 8.857 4.386 -5.374 1.00 92.75 86 TYR A N 1
ATOM 667 C CA . TYR A 1 86 ? 9.034 3.854 -4.026 1.00 92.75 86 TYR A CA 1
ATOM 668 C C . TYR A 1 86 ? 7.723 3.260 -3.506 1.00 92.75 86 TYR A C 1
ATOM 670 O O . TYR A 1 86 ? 6.682 3.905 -3.643 1.00 92.75 86 TYR A O 1
ATOM 678 N N . ILE A 1 87 ? 7.780 2.067 -2.911 1.00 90.81 87 ILE A N 1
ATOM 679 C CA . ILE A 1 87 ? 6.647 1.463 -2.195 1.00 90.81 87 ILE A CA 1
ATOM 680 C C . ILE A 1 87 ? 6.832 1.706 -0.696 1.00 90.81 87 ILE A C 1
ATOM 682 O O . ILE A 1 87 ? 7.857 1.315 -0.134 1.00 90.81 87 ILE A O 1
ATOM 686 N N . ASN A 1 88 ? 5.829 2.298 -0.047 1.00 87.75 88 ASN A N 1
ATOM 687 C CA . ASN A 1 88 ? 5.723 2.362 1.410 1.00 87.75 88 ASN A CA 1
ATOM 688 C C . ASN A 1 88 ? 4.811 1.246 1.925 1.00 87.75 88 ASN A C 1
ATOM 690 O O . ASN A 1 88 ? 3.686 1.094 1.445 1.00 87.75 88 ASN A O 1
ATOM 694 N N . ILE A 1 89 ? 5.276 0.507 2.930 1.00 87.12 89 ILE A N 1
ATOM 695 C CA . ILE A 1 89 ? 4.476 -0.507 3.622 1.00 87.12 89 ILE A CA 1
ATOM 696 C C . ILE A 1 89 ? 3.943 0.084 4.924 1.00 87.12 89 ILE A C 1
ATOM 698 O O . ILE A 1 89 ? 4.680 0.754 5.648 1.00 87.12 89 ILE A O 1
ATOM 702 N N . HIS A 1 90 ? 2.651 -0.111 5.184 1.00 86.88 90 HIS A N 1
ATOM 703 C CA . HIS A 1 90 ? 1.969 0.423 6.362 1.00 86.88 90 HIS A CA 1
ATOM 704 C C . HIS A 1 90 ? 1.193 -0.659 7.117 1.00 86.88 90 HIS A C 1
ATOM 706 O O . HIS A 1 90 ? 0.920 -1.740 6.594 1.00 86.88 90 HIS A O 1
ATOM 712 N N . SER A 1 91 ? 0.822 -0.355 8.360 1.00 86.56 91 SER A N 1
ATOM 713 C CA . SER A 1 91 ? 0.083 -1.278 9.216 1.00 86.56 91 SER A CA 1
ATOM 714 C C . SER A 1 91 ? -1.345 -1.503 8.719 1.00 86.56 91 SER A C 1
ATOM 716 O O . SER A 1 91 ? -2.056 -0.573 8.337 1.00 86.56 91 SER A O 1
ATOM 718 N N . HIS A 1 92 ? -1.804 -2.749 8.784 1.00 88.31 92 HIS A N 1
ATOM 719 C CA . HIS A 1 92 ? -3.193 -3.080 8.501 1.00 88.31 92 HIS A CA 1
ATOM 720 C C . HIS A 1 92 ? -4.057 -2.696 9.708 1.00 88.31 92 HIS A C 1
ATOM 722 O O . HIS A 1 92 ? -3.887 -3.251 10.797 1.00 88.31 92 HIS A O 1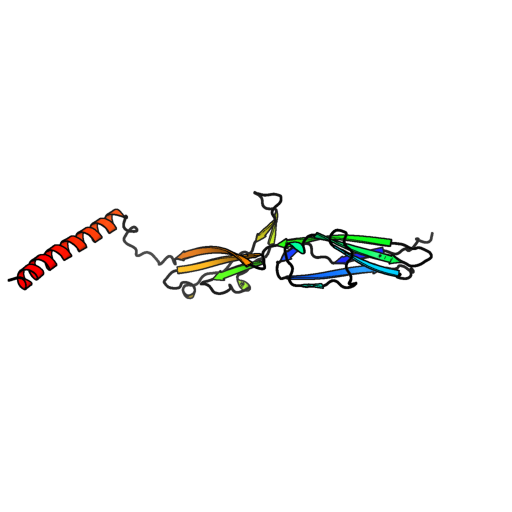
ATOM 728 N N . LEU A 1 93 ? -4.984 -1.753 9.524 1.00 91.06 93 LEU A N 1
ATOM 729 C CA . LEU A 1 93 ? -5.947 -1.360 10.554 1.00 91.06 93 LEU A CA 1
ATOM 730 C C . LEU A 1 93 ? -7.276 -2.090 10.378 1.00 91.06 93 LEU A C 1
ATOM 732 O O . LEU A 1 93 ? -7.757 -2.256 9.260 1.00 91.06 93 LEU A O 1
ATOM 736 N N . LYS A 1 94 ? -7.913 -2.455 11.490 1.00 93.38 94 LYS A N 1
ATOM 737 C CA . LYS A 1 94 ? -9.312 -2.895 11.516 1.00 93.38 94 LYS A CA 1
ATOM 738 C C . LYS A 1 94 ? -10.013 -2.408 12.777 1.00 93.38 94 LYS A C 1
ATOM 740 O O . LYS A 1 94 ? -9.400 -2.296 13.838 1.00 93.38 94 LYS A O 1
ATOM 745 N N . TRP A 1 95 ? -11.311 -2.166 12.659 1.00 96.50 95 TRP A N 1
ATOM 746 C CA . TRP A 1 95 ? -12.170 -1.857 13.795 1.00 96.50 95 TRP A CA 1
ATOM 747 C C . TRP A 1 95 ? -12.968 -3.079 14.226 1.00 96.50 95 TRP A C 1
ATOM 749 O O . TRP A 1 95 ? -13.423 -3.866 13.394 1.00 96.50 95 TRP A O 1
ATOM 759 N N . LEU A 1 96 ? -13.170 -3.203 15.533 1.00 96.44 96 LEU A N 1
ATOM 760 C CA . LEU A 1 96 ? -14.081 -4.160 16.130 1.00 96.44 96 LEU A CA 1
ATOM 761 C C . LEU A 1 96 ? -15.125 -3.419 16.969 1.00 96.44 96 LEU A C 1
ATOM 763 O O . LEU A 1 96 ? -14.786 -2.505 17.722 1.00 96.44 96 LEU A O 1
ATOM 767 N N . VAL A 1 97 ? -16.380 -3.842 16.847 1.00 96.25 97 VAL A N 1
ATOM 768 C CA . VAL A 1 97 ? -17.511 -3.411 17.673 1.00 96.25 97 VAL A CA 1
ATOM 769 C C . VAL A 1 97 ? -17.959 -4.623 18.480 1.00 96.25 97 VAL A C 1
ATOM 771 O O . VAL A 1 97 ? -18.323 -5.650 17.907 1.00 96.25 97 VAL A O 1
ATOM 774 N N . ASN A 1 98 ? -17.885 -4.528 19.807 1.00 95.06 98 ASN A N 1
ATOM 775 C CA . ASN A 1 98 ? -18.142 -5.631 20.736 1.00 95.06 98 ASN A CA 1
ATOM 776 C C . ASN A 1 98 ? -17.375 -6.911 20.349 1.00 95.06 98 ASN A C 1
ATOM 778 O O . ASN A 1 98 ? -17.963 -7.980 20.188 1.00 95.06 98 ASN A O 1
ATOM 782 N N . ASP A 1 99 ? -16.061 -6.767 20.133 1.00 95.06 99 ASP A N 1
ATOM 783 C CA . ASP A 1 99 ? -15.124 -7.842 19.762 1.00 95.06 99 ASP A CA 1
ATOM 784 C C . ASP A 1 99 ? -15.405 -8.537 18.411 1.00 95.06 99 ASP A C 1
ATOM 786 O O . ASP A 1 99 ? -14.720 -9.491 18.042 1.00 95.06 99 ASP A O 1
ATOM 790 N N . LYS A 1 100 ? -16.361 -8.033 17.620 1.00 95.62 100 LYS A N 1
ATOM 791 C CA . LYS A 1 100 ? -16.647 -8.504 16.257 1.00 95.62 100 LYS A CA 1
ATOM 792 C C . LYS A 1 100 ? -16.151 -7.492 15.226 1.00 95.62 100 LYS A C 1
ATOM 794 O O . LYS A 1 100 ? -16.270 -6.294 15.479 1.00 95.62 100 LYS A O 1
ATOM 799 N N . PRO A 1 101 ? -15.631 -7.921 14.061 1.00 96.50 101 PRO A N 1
ATOM 800 C CA . PRO A 1 101 ? -15.238 -7.000 13.000 1.00 96.50 101 PRO A CA 1
ATOM 801 C C . PRO A 1 101 ? -16.382 -6.055 12.634 1.00 96.50 101 PRO A C 1
ATOM 803 O O . PRO A 1 101 ? -17.511 -6.492 12.404 1.00 96.50 101 PRO A O 1
ATOM 806 N N . ALA A 1 102 ? -16.082 -4.761 12.596 1.00 96.38 102 ALA A N 1
ATOM 807 C CA . ALA A 1 102 ? -17.046 -3.753 12.198 1.00 96.38 102 ALA A CA 1
ATOM 808 C C . ALA A 1 102 ? -17.475 -3.977 10.731 1.00 96.38 102 ALA A C 1
ATOM 810 O O . ALA A 1 102 ? -16.619 -4.241 9.880 1.00 96.38 102 ALA A O 1
ATOM 811 N N . PRO A 1 103 ? -18.775 -3.857 10.408 1.00 95.62 103 PRO A N 1
ATOM 812 C CA . PRO A 1 103 ? -19.253 -3.869 9.030 1.00 95.62 103 PRO A CA 1
ATOM 813 C C . PRO A 1 103 ? -18.531 -2.828 8.172 1.00 95.62 103 PRO A C 1
ATOM 815 O O . PRO A 1 103 ? -18.309 -1.704 8.619 1.00 95.62 103 PRO A O 1
ATOM 818 N N . SER A 1 104 ? -18.231 -3.160 6.915 1.00 95.19 104 SER A N 1
ATOM 819 C CA . SER A 1 104 ? -17.552 -2.240 5.989 1.00 95.19 104 SER A CA 1
ATOM 820 C C . SER A 1 104 ? -18.324 -0.937 5.760 1.00 95.19 104 SER A C 1
ATOM 822 O O . SER A 1 104 ? -17.707 0.096 5.534 1.00 95.19 104 SER A O 1
ATOM 824 N N . SER A 1 105 ? -19.655 -0.952 5.895 1.00 95.25 105 SER A N 1
ATOM 825 C CA . SER A 1 105 ? -20.502 0.247 5.833 1.00 95.25 105 SER A CA 1
ATOM 826 C C . SER A 1 105 ? -20.207 1.272 6.930 1.00 95.25 105 SER A C 1
ATOM 828 O O . SER A 1 105 ? -20.589 2.428 6.786 1.00 95.25 105 SER A O 1
ATOM 830 N N . TYR A 1 106 ? -19.577 0.860 8.033 1.00 95.81 106 TYR A N 1
ATOM 831 C CA . TYR A 1 106 ? -19.225 1.742 9.150 1.00 95.81 106 TYR A CA 1
ATOM 832 C C . TYR A 1 106 ? -17.797 2.273 9.039 1.00 95.81 106 TYR A C 1
ATOM 834 O O . TYR A 1 106 ? -17.356 3.059 9.876 1.00 95.81 106 TYR A O 1
ATOM 842 N N . ILE A 1 107 ? -17.048 1.804 8.045 1.00 97.12 107 ILE A N 1
ATOM 843 C CA . ILE A 1 107 ? -15.623 2.053 7.917 1.00 97.12 107 ILE A CA 1
ATOM 844 C C . ILE A 1 107 ? -15.388 3.060 6.810 1.00 97.12 107 ILE A C 1
ATOM 846 O O . ILE A 1 107 ? -15.842 2.891 5.682 1.00 97.12 107 ILE A O 1
ATOM 850 N N . LEU A 1 108 ? -14.643 4.105 7.146 1.00 95.06 108 LEU A N 1
ATOM 851 C CA . LEU A 1 108 ? -14.215 5.125 6.207 1.00 95.06 108 LEU A CA 1
ATOM 852 C C . LEU A 1 108 ? -12.681 5.129 6.132 1.00 95.06 108 LEU A C 1
ATOM 854 O O . LEU A 1 108 ? -11.998 4.966 7.150 1.00 95.06 108 LEU A O 1
ATOM 858 N N . GLY A 1 109 ? -12.150 5.314 4.921 1.00 90.62 109 GLY A N 1
ATOM 859 C CA . GLY A 1 109 ? -10.719 5.215 4.622 1.00 90.62 109 GLY A CA 1
ATOM 860 C C . GLY A 1 109 ? -10.337 3.856 4.015 1.00 90.62 109 GLY A C 1
ATOM 861 O O . GLY A 1 109 ? -11.194 3.209 3.408 1.00 90.62 109 GLY A O 1
ATOM 862 N N . PRO A 1 110 ? -9.075 3.409 4.153 1.00 89.19 110 PRO A N 1
ATOM 863 C CA . PRO A 1 110 ? -7.984 4.041 4.902 1.00 89.19 110 PRO A CA 1
ATOM 864 C C . PRO A 1 110 ? -7.430 5.304 4.222 1.00 89.19 110 PRO A C 1
ATOM 866 O O . PRO A 1 110 ? -7.415 5.408 2.997 1.00 89.19 110 PRO A O 1
ATOM 869 N N . TRP A 1 111 ? -6.935 6.253 5.019 1.00 89.31 111 TRP A N 1
ATOM 870 C CA . TRP A 1 111 ? -6.167 7.407 4.532 1.00 89.31 111 TRP A CA 1
ATOM 871 C C . TRP A 1 111 ? -4.743 7.387 5.070 1.00 89.31 111 TRP A C 1
ATOM 873 O O . TRP A 1 111 ? -4.490 6.897 6.171 1.00 89.31 111 TRP A O 1
ATOM 883 N N . TYR A 1 112 ? -3.834 7.980 4.301 1.00 85.56 112 TYR A N 1
ATOM 884 C CA . TYR A 1 112 ? -2.409 8.025 4.604 1.00 85.56 112 TYR A CA 1
ATOM 885 C C . TYR A 1 112 ? -1.957 9.466 4.764 1.00 85.56 112 TYR A C 1
ATOM 887 O O . TYR A 1 112 ? -2.253 10.310 3.914 1.00 85.56 112 TYR A O 1
ATOM 895 N N . ARG A 1 113 ? -1.221 9.749 5.838 1.00 84.94 113 ARG A N 1
ATOM 896 C CA . ARG A 1 113 ? -0.582 11.052 6.037 1.00 84.94 113 ARG A CA 1
ATOM 897 C C . ARG A 1 113 ? 0.764 10.904 6.726 1.00 84.94 113 ARG A C 1
ATOM 899 O O . ARG A 1 113 ? 0.993 9.939 7.445 1.00 84.94 113 ARG A O 1
ATOM 906 N N . VAL A 1 114 ? 1.634 11.886 6.532 1.00 84.44 114 VAL A N 1
ATOM 907 C CA . VAL A 1 114 ? 2.836 12.032 7.359 1.00 84.44 114 VAL A CA 1
ATOM 908 C C . VAL A 1 114 ? 2.400 12.461 8.762 1.00 84.44 114 VAL A C 1
ATOM 910 O O . VAL A 1 114 ? 1.493 13.287 8.896 1.00 84.44 114 VAL A O 1
ATOM 913 N N . SER A 1 115 ? 3.004 11.879 9.796 1.00 83.25 115 SER A N 1
ATOM 914 C CA . SER A 1 115 ? 2.711 12.235 11.180 1.00 83.25 115 SER A CA 1
ATOM 915 C C . SER A 1 115 ? 3.126 13.679 11.450 1.00 83.25 115 SER A C 1
ATOM 917 O O . SER A 1 115 ? 4.219 14.110 11.079 1.00 83.25 115 SER A O 1
ATOM 919 N N . ALA A 1 116 ? 2.253 14.430 12.121 1.00 84.69 116 ALA A N 1
ATOM 920 C CA . ALA A 1 116 ? 2.545 15.806 12.520 1.00 84.69 116 ALA A CA 1
ATOM 921 C C . ALA A 1 116 ? 3.642 15.877 13.598 1.00 84.69 116 ALA A C 1
ATOM 923 O O . ALA A 1 116 ? 4.341 16.880 13.710 1.00 84.69 116 ALA A O 1
ATOM 924 N N . GLU A 1 117 ? 3.794 14.808 14.380 1.00 88.50 117 GLU A N 1
ATOM 925 C CA . GLU A 1 117 ? 4.754 14.704 15.482 1.00 88.50 117 GLU A CA 1
ATOM 926 C C . GLU A 1 117 ? 6.107 14.166 15.006 1.00 88.50 117 GLU A C 1
ATOM 928 O O . GLU A 1 117 ? 7.153 14.536 15.540 1.00 88.50 117 GLU A O 1
ATOM 933 N N . ARG A 1 118 ? 6.089 13.287 13.996 1.00 85.69 118 ARG A N 1
ATOM 934 C CA . ARG A 1 118 ? 7.271 12.615 13.446 1.00 85.69 118 ARG A CA 1
ATOM 935 C C . ARG A 1 118 ? 7.266 12.660 11.914 1.00 85.69 118 ARG A C 1
ATOM 937 O O . ARG A 1 118 ? 6.614 11.824 11.294 1.00 85.69 118 ARG A O 1
ATOM 944 N N . PRO A 1 119 ? 8.004 13.594 11.287 1.00 82.56 119 PRO A N 1
ATOM 945 C CA . PRO A 1 119 ? 8.028 13.754 9.828 1.00 82.56 119 PRO A CA 1
ATOM 946 C C . PRO A 1 119 ? 8.505 12.516 9.051 1.00 82.56 119 PRO A C 1
ATOM 948 O O . PRO A 1 119 ? 8.241 12.390 7.859 1.00 82.56 119 PRO A O 1
ATOM 951 N N . ASP A 1 120 ? 9.228 11.616 9.715 1.00 78.06 120 ASP A N 1
ATOM 952 C CA . ASP A 1 120 ? 9.715 10.336 9.201 1.00 78.06 120 ASP A CA 1
ATOM 953 C C . ASP A 1 120 ? 8.698 9.190 9.346 1.00 78.06 120 ASP A C 1
ATOM 955 O O . ASP A 1 120 ? 8.881 8.122 8.761 1.00 78.06 120 ASP A O 1
ATOM 959 N N . ALA A 1 121 ? 7.615 9.396 10.100 1.00 75.88 121 ALA A N 1
ATOM 960 C CA . ALA A 1 121 ? 6.575 8.404 10.319 1.00 75.88 121 ALA A CA 1
ATOM 961 C C . ALA A 1 121 ? 5.346 8.684 9.445 1.00 75.88 121 ALA A C 1
ATOM 963 O O . ALA A 1 121 ? 4.840 9.804 9.383 1.00 75.88 121 ALA A O 1
ATOM 964 N N . ALA A 1 122 ? 4.818 7.637 8.816 1.00 78.81 122 ALA A N 1
ATOM 965 C CA . ALA A 1 122 ? 3.525 7.674 8.146 1.00 78.81 122 ALA A CA 1
ATOM 966 C C . ALA A 1 122 ? 2.443 7.069 9.050 1.00 78.81 122 ALA A C 1
ATOM 968 O O . ALA A 1 122 ? 2.637 6.027 9.677 1.00 78.81 122 ALA A O 1
ATOM 969 N N . GLU A 1 123 ? 1.286 7.717 9.093 1.00 84.19 123 GLU A N 1
ATOM 970 C CA . GLU A 1 123 ? 0.095 7.260 9.795 1.00 84.19 123 GLU A CA 1
ATOM 971 C C . GLU A 1 123 ? -0.898 6.674 8.794 1.00 84.19 123 GLU A C 1
ATOM 973 O O . GLU A 1 123 ? -1.194 7.276 7.758 1.00 84.19 123 GLU A O 1
ATOM 978 N N . THR A 1 124 ? -1.443 5.507 9.136 1.00 88.06 124 THR A N 1
ATOM 979 C CA . THR A 1 124 ? -2.656 4.980 8.506 1.00 88.06 124 THR A CA 1
ATOM 980 C C . THR A 1 124 ? -3.831 5.339 9.391 1.00 88.06 124 THR A C 1
ATOM 982 O O . THR A 1 124 ? -3.777 5.147 10.603 1.00 88.06 124 THR A O 1
ATOM 985 N N . ILE A 1 125 ? -4.887 5.873 8.792 1.00 90.75 125 ILE A N 1
ATOM 986 C CA . ILE A 1 125 ? -6.090 6.288 9.503 1.00 90.75 125 ILE A CA 1
ATOM 987 C C . ILE A 1 125 ? -7.250 5.481 8.959 1.00 90.75 125 ILE A C 1
ATOM 989 O O . ILE A 1 125 ? -7.564 5.557 7.773 1.00 90.75 125 ILE A O 1
ATOM 993 N N . LEU A 1 126 ? -7.900 4.738 9.847 1.00 94.12 126 LEU 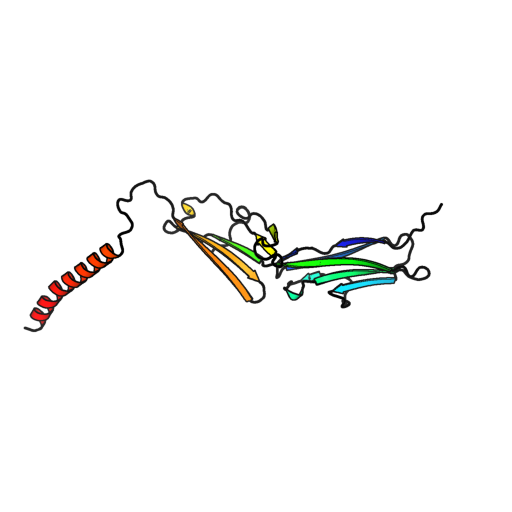A N 1
ATOM 994 C CA . LEU A 1 126 ? -9.158 4.064 9.579 1.00 94.12 126 LEU A CA 1
ATOM 995 C C . LEU A 1 126 ? -10.197 4.652 10.523 1.00 94.12 126 LEU A C 1
ATOM 997 O O . LEU A 1 126 ? -10.027 4.588 11.740 1.00 94.12 126 LEU A O 1
ATOM 1001 N N . GLN A 1 127 ? -11.256 5.240 9.982 1.00 95.75 127 GLN A N 1
ATOM 1002 C CA . GLN A 1 127 ? -12.291 5.876 10.788 1.00 95.75 127 GLN A CA 1
ATOM 1003 C C . GLN A 1 127 ? -13.492 4.945 10.934 1.00 95.75 127 GLN A C 1
ATOM 1005 O O . GLN A 1 127 ? -13.920 4.311 9.971 1.00 95.75 127 GLN A O 1
ATOM 1010 N N . LEU A 1 128 ? -14.044 4.901 12.144 1.00 96.56 128 LEU A N 1
ATOM 1011 C CA . LEU A 1 128 ? -15.298 4.227 12.450 1.00 96.56 128 LEU A CA 1
ATOM 1012 C C . LEU A 1 128 ? -16.412 5.273 12.558 1.00 96.56 128 LEU A C 1
ATOM 1014 O O . LEU A 1 128 ? -16.294 6.230 13.322 1.00 96.56 128 LEU A O 1
ATOM 1018 N N . SER A 1 129 ? -17.483 5.108 11.785 1.00 96.31 129 SER A N 1
ATOM 1019 C CA . SER A 1 129 ? -18.626 6.019 11.756 1.00 96.31 129 SER A CA 1
ATOM 1020 C C . SER A 1 129 ? -19.922 5.242 11.546 1.00 96.31 129 SER A C 1
ATOM 1022 O O . SER A 1 129 ? -20.135 4.637 10.500 1.00 96.31 129 SER A O 1
ATOM 1024 N N . PHE A 1 130 ? -20.788 5.242 12.556 1.00 94.94 130 PHE A N 1
ATOM 1025 C CA . PHE A 1 130 ? -22.102 4.609 12.506 1.00 94.94 130 PHE A CA 1
ATOM 1026 C C . PHE A 1 130 ? -23.033 5.234 13.546 1.00 94.94 130 PHE A C 1
ATOM 1028 O O . PHE A 1 130 ? -22.580 5.882 14.492 1.00 94.94 130 PHE A O 1
ATOM 1035 N N . PHE A 1 131 ? -24.337 5.022 13.378 1.00 91.88 131 PHE A N 1
ATOM 1036 C CA . PHE A 1 131 ? -25.328 5.353 14.396 1.00 91.88 131 PHE A CA 1
ATOM 1037 C C . PHE A 1 131 ? -25.509 4.151 15.319 1.00 91.88 131 PHE A C 1
ATOM 1039 O O . PHE A 1 131 ? -25.978 3.105 14.876 1.00 91.88 131 PHE A O 1
ATOM 1046 N N . ALA A 1 132 ? -25.132 4.297 16.587 1.00 90.94 132 ALA A N 1
ATOM 1047 C CA . ALA A 1 132 ? -25.358 3.259 17.584 1.00 90.94 132 ALA A CA 1
ATOM 1048 C C . ALA A 1 132 ? -26.836 3.224 17.999 1.00 90.94 132 ALA A C 1
ATOM 1050 O O . ALA A 1 132 ? -27.454 4.256 18.268 1.00 90.94 132 ALA A O 1
ATOM 1051 N N . THR A 1 133 ? -27.390 2.022 18.076 1.00 90.06 133 THR A N 1
ATOM 1052 C CA . THR A 1 133 ? -28.755 1.729 18.522 1.00 90.06 133 THR A CA 1
ATOM 1053 C C . THR A 1 133 ? -28.734 1.071 19.896 1.00 90.06 133 THR A C 1
ATOM 1055 O O . THR A 1 133 ? -27.701 0.574 20.333 1.00 90.06 133 THR A O 1
ATOM 1058 N N . THR A 1 134 ? -29.876 1.007 20.586 1.00 87.69 134 THR A N 1
ATOM 1059 C CA . THR A 1 134 ? -29.981 0.332 21.894 1.00 87.69 134 THR A CA 1
ATOM 1060 C C . THR A 1 134 ? -29.536 -1.133 21.853 1.00 87.69 134 THR A C 1
ATOM 1062 O O . THR A 1 134 ? -28.997 -1.621 22.841 1.00 87.69 134 THR A O 1
ATOM 1065 N N . SER A 1 135 ? -29.696 -1.823 20.718 1.00 90.00 135 SER A N 1
ATOM 1066 C CA . SER A 1 135 ? -29.242 -3.208 20.529 1.00 90.00 135 SER A CA 1
ATOM 1067 C C . SER A 1 135 ? -27.723 -3.376 20.446 1.00 90.00 135 SER A C 1
ATOM 1069 O O . SER A 1 135 ? -27.234 -4.481 20.665 1.00 90.00 135 SER A O 1
ATOM 1071 N N . ASP A 1 136 ? -26.971 -2.312 20.155 1.00 88.88 136 ASP A N 1
ATOM 1072 C CA . ASP A 1 136 ? -25.506 -2.371 20.087 1.00 88.88 136 ASP A CA 1
ATOM 1073 C C . ASP A 1 136 ? -24.852 -2.318 21.481 1.00 88.88 136 ASP A C 1
ATOM 1075 O O . ASP A 1 136 ? -23.667 -2.626 21.624 1.00 88.88 136 ASP A O 1
ATOM 1079 N N . PHE A 1 137 ? -25.613 -1.951 22.519 1.00 92.44 137 PHE A N 1
ATOM 1080 C CA . PHE A 1 137 ? -25.133 -1.860 23.897 1.00 92.44 137 PHE A CA 1
ATOM 1081 C C . PHE A 1 137 ? -25.386 -3.170 24.648 1.00 92.44 137 PHE A C 1
ATOM 1083 O O . PHE A 1 137 ? -26.507 -3.479 25.052 1.00 92.44 137 PHE A O 1
ATOM 1090 N N . VAL A 1 138 ? -24.321 -3.923 24.902 1.00 91.50 138 VAL A N 1
ATOM 1091 C CA . VAL A 1 138 ? -24.359 -5.138 25.719 1.00 91.50 138 VAL A CA 1
ATOM 1092 C C . VAL A 1 138 ? -24.156 -4.738 27.176 1.00 91.50 138 VAL A C 1
ATOM 1094 O O . VAL A 1 138 ? -23.155 -4.116 27.520 1.00 91.50 138 VAL A O 1
ATOM 1097 N N . ASN A 1 139 ? -25.116 -5.063 28.046 1.00 88.69 139 ASN A N 1
ATOM 1098 C CA . ASN A 1 139 ? -25.125 -4.616 29.448 1.00 88.69 139 ASN A CA 1
ATOM 1099 C C . ASN A 1 139 ? -25.028 -3.083 29.593 1.00 88.69 139 ASN A C 1
ATOM 1101 O O . ASN A 1 139 ? -24.381 -2.572 30.504 1.00 88.69 139 ASN A O 1
ATOM 1105 N N . GLY A 1 140 ? -25.643 -2.343 28.664 1.00 88.56 140 GLY A N 1
ATOM 1106 C CA . GLY A 1 140 ? -25.622 -0.879 28.661 1.00 88.56 140 GLY A CA 1
ATOM 1107 C C . GLY A 1 140 ? -24.316 -0.256 28.159 1.00 88.56 140 GLY A C 1
ATOM 1108 O O . GLY A 1 140 ? -24.201 0.968 28.195 1.00 88.56 140 GLY A O 1
ATOM 1109 N N . ALA A 1 141 ? -23.365 -1.055 27.662 1.00 92.25 141 ALA A N 1
ATOM 1110 C CA . ALA A 1 141 ? -22.082 -0.590 27.150 1.00 92.25 141 ALA A CA 1
ATOM 1111 C C . ALA A 1 141 ? -21.803 -1.086 25.724 1.00 92.25 141 ALA A C 1
ATOM 1113 O O . ALA A 1 141 ? -22.129 -2.214 25.362 1.00 92.25 141 ALA A O 1
ATOM 1114 N N . ILE A 1 142 ? -21.156 -0.248 24.922 1.00 94.19 142 ILE A N 1
ATOM 1115 C CA . ILE A 1 142 ? -20.588 -0.607 23.626 1.00 94.19 142 ILE A CA 1
ATOM 1116 C C . ILE A 1 142 ? -19.069 -0.500 23.705 1.00 94.19 142 ILE A C 1
ATOM 1118 O O . ILE A 1 142 ? -18.522 0.490 24.198 1.00 94.19 142 ILE A O 1
ATOM 1122 N N . LYS A 1 143 ? -18.386 -1.534 23.223 1.00 95.50 143 LYS A N 1
ATOM 1123 C CA . LYS A 1 143 ? -16.929 -1.636 23.212 1.00 95.50 143 LYS A CA 1
ATOM 1124 C C . LYS A 1 143 ? -16.411 -1.460 21.794 1.00 95.50 143 LYS A C 1
ATOM 1126 O O . LYS A 1 143 ? -16.808 -2.192 20.891 1.00 95.50 143 LYS A O 1
ATOM 1131 N N . LEU A 1 144 ? -15.496 -0.521 21.605 1.00 96.44 144 LEU A N 1
ATOM 1132 C CA . LEU A 1 144 ? -14.871 -0.215 20.324 1.00 96.44 144 LEU A CA 1
ATOM 1133 C C . LEU A 1 144 ? -13.375 -0.500 20.422 1.00 96.44 144 LEU A C 1
ATOM 1135 O O . LEU A 1 144 ? -12.712 -0.002 21.330 1.00 96.44 144 LEU A O 1
ATOM 1139 N N . LYS A 1 145 ? -12.829 -1.276 19.484 1.00 96.81 145 LYS A N 1
ATOM 1140 C CA . LYS A 1 145 ? -11.387 -1.543 19.400 1.00 96.81 145 LYS A CA 1
ATOM 1141 C C . LYS A 1 145 ? -10.845 -1.170 18.035 1.00 96.81 145 LYS A C 1
ATOM 1143 O O . LYS A 1 145 ? -11.344 -1.664 17.027 1.00 96.81 145 LYS A O 1
ATOM 1148 N N . CYS A 1 146 ? -9.792 -0.364 18.012 1.00 94.94 146 CYS A N 1
ATOM 1149 C CA . CYS A 1 146 ? -8.947 -0.209 16.835 1.00 94.94 146 CYS A CA 1
ATOM 1150 C C . CYS A 1 146 ? -7.749 -1.142 16.984 1.00 94.94 146 CYS A C 1
ATOM 1152 O O . CYS A 1 146 ? -7.010 -1.052 17.968 1.00 94.94 146 CYS A O 1
ATOM 1154 N N . GLN A 1 147 ? -7.565 -2.039 16.022 1.00 94.06 147 GLN A N 1
ATOM 1155 C CA . GLN A 1 147 ? -6.443 -2.963 15.984 1.00 94.06 147 GLN A CA 1
ATOM 1156 C C . GLN A 1 147 ? -5.539 -2.614 14.804 1.00 94.06 147 GLN A C 1
ATOM 1158 O O . GLN A 1 147 ? -5.976 -2.647 13.655 1.00 94.06 147 GLN A O 1
ATOM 1163 N N . ALA A 1 148 ? -4.271 -2.336 15.098 1.00 90.56 148 ALA A N 1
ATOM 1164 C CA . ALA A 1 148 ? -3.201 -2.203 14.123 1.00 90.56 148 ALA A CA 1
ATOM 1165 C C . ALA A 1 148 ? -2.368 -3.484 14.083 1.00 90.56 148 ALA A C 1
ATOM 1167 O O . ALA A 1 148 ? -2.016 -4.040 15.125 1.00 90.56 148 ALA A O 1
ATOM 1168 N N . THR A 1 149 ? -2.044 -3.967 12.887 1.00 85.75 149 THR A N 1
ATOM 1169 C CA . THR A 1 149 ? -1.217 -5.162 12.698 1.00 85.75 149 THR A CA 1
ATOM 1170 C C . THR A 1 149 ? -0.076 -4.868 11.732 1.00 85.75 149 THR A C 1
ATOM 1172 O O . THR A 1 149 ? -0.300 -4.365 10.633 1.00 85.75 149 THR A O 1
ATOM 1175 N N . ILE A 1 150 ? 1.140 -5.163 12.185 1.00 76.81 150 ILE A N 1
ATOM 1176 C CA . ILE A 1 150 ? 2.381 -5.179 11.415 1.00 76.81 150 ILE A CA 1
ATOM 1177 C C . ILE A 1 150 ? 2.839 -6.647 11.432 1.00 76.81 150 ILE A C 1
ATOM 1179 O O . ILE A 1 150 ? 3.161 -7.203 12.487 1.00 76.81 150 ILE A O 1
ATOM 1183 N N . ALA A 1 151 ? 2.734 -7.334 10.299 1.00 64.19 151 ALA A N 1
ATOM 1184 C CA . ALA A 1 151 ? 3.072 -8.751 10.189 1.00 64.19 151 ALA A CA 1
ATOM 1185 C C . ALA A 1 151 ? 4.568 -8.989 10.517 1.00 64.19 151 ALA A C 1
ATOM 1187 O O . ALA A 1 151 ? 5.381 -8.072 10.454 1.00 64.19 151 ALA A O 1
ATOM 1188 N N . PRO A 1 152 ? 4.981 -10.206 10.912 1.00 63.41 152 PRO A N 1
ATOM 1189 C CA . PRO A 1 152 ? 4.180 -11.414 11.111 1.00 63.41 152 PRO A CA 1
ATOM 1190 C C . PRO A 1 152 ? 3.529 -11.535 12.500 1.00 63.41 152 PRO A C 1
ATOM 1192 O O . PRO A 1 152 ? 2.737 -12.452 12.697 1.00 63.41 152 PRO A O 1
ATOM 1195 N N . LEU A 1 153 ? 3.860 -10.670 13.471 1.00 65.00 153 LEU A N 1
ATOM 1196 C CA . LEU A 1 153 ? 3.512 -10.891 14.889 1.00 65.00 153 LEU A CA 1
ATOM 1197 C C . LEU A 1 153 ? 3.149 -9.628 15.690 1.00 65.00 153 LEU A C 1
ATOM 1199 O O . LEU A 1 153 ? 2.695 -9.749 16.828 1.00 65.00 153 LEU A O 1
ATOM 1203 N N . TYR A 1 154 ? 3.349 -8.420 15.156 1.00 70.00 154 TYR A N 1
ATOM 1204 C CA . TYR A 1 154 ? 3.121 -7.200 15.926 1.00 70.00 154 TYR A CA 1
ATOM 1205 C C . TYR A 1 154 ? 1.667 -6.757 15.804 1.00 70.00 154 TYR A C 1
ATOM 1207 O O . TYR A 1 154 ? 1.223 -6.260 14.772 1.00 70.00 154 TYR A O 1
ATOM 1215 N N . GLN A 1 155 ? 0.924 -6.906 16.894 1.00 81.75 155 GLN A N 1
ATOM 1216 C CA . GLN A 1 155 ? -0.455 -6.457 17.002 1.00 81.75 155 GLN A CA 1
ATOM 1217 C C . GLN A 1 155 ? -0.573 -5.469 18.156 1.00 81.75 155 GLN A C 1
ATOM 1219 O O . GLN A 1 155 ? -0.181 -5.765 19.284 1.00 81.75 155 GLN A O 1
ATOM 1224 N N . ARG A 1 156 ? -1.111 -4.284 17.866 1.00 87.31 156 ARG A N 1
ATOM 1225 C CA . ARG A 1 156 ? -1.392 -3.259 18.869 1.00 87.31 156 ARG A CA 1
ATOM 1226 C C . ARG A 1 156 ? -2.868 -2.911 18.832 1.00 87.31 156 ARG A C 1
ATOM 1228 O O . ARG A 1 156 ? -3.417 -2.641 17.768 1.00 87.31 156 ARG A O 1
ATOM 1235 N N . GLU A 1 157 ? -3.485 -2.888 20.002 1.00 91.38 157 GLU A N 1
ATOM 1236 C CA . GLU A 1 157 ? -4.899 -2.571 20.162 1.00 91.38 157 GLU A CA 1
ATOM 1237 C C . GLU A 1 157 ? -5.081 -1.330 21.026 1.00 91.38 157 GLU A C 1
ATOM 1239 O O . GLU A 1 157 ? -4.279 -1.024 21.910 1.00 91.38 157 GLU A O 1
ATOM 1244 N N . THR A 1 158 ? -6.143 -0.590 20.743 1.00 92.88 158 THR A N 1
ATOM 1245 C CA . THR A 1 158 ? -6.644 0.485 21.596 1.00 92.88 158 THR A CA 1
ATOM 1246 C C . THR A 1 158 ? -8.145 0.287 21.751 1.00 92.88 158 THR A C 1
ATOM 1248 O O . THR A 1 158 ? -8.859 0.202 20.752 1.00 92.88 158 THR A O 1
ATOM 1251 N N . GLU A 1 159 ? -8.604 0.168 22.997 1.00 94.88 159 GLU A N 1
ATOM 1252 C CA . GLU A 1 159 ? -9.992 -0.128 23.366 1.00 94.88 159 GLU A CA 1
ATOM 1253 C C . GLU A 1 159 ? -10.640 1.090 24.037 1.00 94.88 159 GLU A C 1
ATOM 1255 O O . GLU A 1 159 ? -10.027 1.733 24.888 1.00 94.88 159 GLU A O 1
ATOM 1260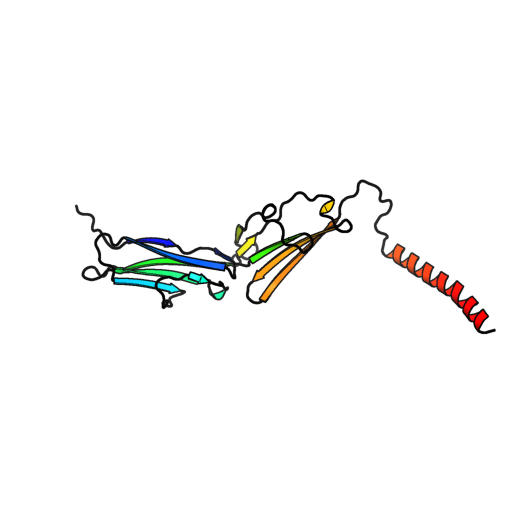 N N . SER A 1 160 ? -11.887 1.384 23.666 1.00 94.50 160 SER A N 1
ATOM 1261 C CA . SER A 1 160 ? -12.748 2.379 24.310 1.00 94.50 160 SER A CA 1
ATOM 1262 C C . SER A 1 160 ? -14.119 1.775 24.608 1.00 94.50 160 SER A C 1
ATOM 1264 O O . SER A 1 160 ? -14.664 1.039 23.784 1.00 94.50 160 SER A O 1
ATOM 1266 N N . THR A 1 161 ? -14.701 2.119 25.757 1.00 92.38 161 THR A N 1
ATOM 1267 C CA . THR A 1 161 ? -16.031 1.657 26.181 1.00 92.38 161 THR A CA 1
ATOM 1268 C C . THR A 1 161 ? -16.939 2.856 26.428 1.00 92.38 161 THR A C 1
ATOM 1270 O O . THR A 1 161 ? -16.593 3.748 27.200 1.00 92.38 161 THR A O 1
ATOM 1273 N N . HIS A 1 162 ? -18.111 2.864 25.795 1.00 90.88 162 HIS A N 1
ATOM 1274 C CA . HIS A 1 162 ? -19.114 3.922 25.927 1.00 90.88 162 HIS A CA 1
ATOM 1275 C C . HIS A 1 162 ? -20.421 3.354 26.480 1.00 90.88 162 HIS A C 1
ATOM 1277 O O . HIS A 1 162 ? -20.832 2.263 26.099 1.00 90.88 162 HIS A O 1
ATOM 1283 N N . TYR A 1 163 ? -21.091 4.100 27.354 1.00 88.12 163 TYR A N 1
ATOM 1284 C CA . TYR A 1 163 ? -22.340 3.676 27.989 1.00 88.12 163 TYR A CA 1
ATOM 1285 C C . TYR A 1 163 ? -23.533 4.416 27.392 1.00 88.12 163 TYR A C 1
ATOM 1287 O O . TYR A 1 163 ? -23.408 5.571 26.979 1.00 88.12 163 TYR A O 1
ATOM 1295 N N . ILE A 1 164 ? -24.695 3.766 27.356 1.00 85.38 164 ILE A N 1
ATOM 1296 C CA . ILE A 1 164 ? -25.931 4.427 26.942 1.00 85.38 164 ILE A CA 1
ATOM 1297 C C . ILE A 1 164 ? -26.344 5.454 28.005 1.00 85.38 164 ILE A C 1
ATOM 1299 O O . ILE A 1 164 ? -26.464 5.129 29.187 1.00 85.38 164 ILE A O 1
ATOM 1303 N N . SER A 1 165 ? -26.583 6.705 27.604 1.00 72.88 165 SER A N 1
ATOM 1304 C CA . SER A 1 165 ? -27.219 7.681 28.489 1.00 72.88 165 SER A CA 1
ATOM 1305 C C . SER A 1 165 ? -28.701 7.328 28.600 1.00 72.88 165 SER A C 1
ATOM 1307 O O . SER A 1 165 ? -29.503 7.688 27.738 1.00 72.88 165 SER A O 1
ATOM 1309 N N . LEU A 1 166 ? -29.069 6.574 29.632 1.00 60.22 166 LEU A N 1
ATOM 1310 C CA . LEU A 1 166 ? -30.473 6.366 29.986 1.00 60.22 166 LEU A CA 1
ATOM 1311 C C . LEU A 1 166 ? -31.117 7.729 30.318 1.00 60.22 166 LEU A C 1
ATOM 1313 O O . LEU A 1 166 ? -30.459 8.567 30.945 1.00 60.22 166 LEU A O 1
ATOM 1317 N N . PRO A 1 167 ? -32.378 7.992 29.920 1.00 54.47 167 PRO A N 1
ATOM 1318 C CA . PRO A 1 167 ? -33.053 9.228 30.289 1.00 54.47 167 PRO A CA 1
ATOM 1319 C C . PRO A 1 167 ? -33.223 9.280 31.813 1.00 54.47 167 PRO A C 1
ATOM 1321 O O . PRO A 1 167 ? -33.920 8.462 32.400 1.00 54.47 167 PRO A O 1
ATOM 1324 N N . PHE A 1 168 ? -32.518 10.230 32.430 1.00 46.62 168 PHE A N 1
ATOM 1325 C CA . PHE A 1 168 ? -32.739 10.836 33.745 1.00 46.62 168 PHE A CA 1
ATOM 1326 C C . PHE A 1 168 ? -33.557 10.012 34.769 1.00 46.62 168 PHE A C 1
ATOM 1328 O O . PHE A 1 168 ? -34.724 10.285 35.032 1.00 46.62 168 PHE A O 1
ATOM 1335 N N . SER A 1 169 ? -32.903 9.044 35.410 1.00 44.47 169 SER A N 1
ATOM 1336 C CA . SER A 1 169 ? -33.148 8.683 36.813 1.00 44.47 169 SER A CA 1
ATOM 1337 C C . SER A 1 169 ? -31.886 8.026 37.364 1.00 44.47 169 SER A C 1
ATOM 1339 O O . SER A 1 169 ? -31.766 6.808 37.454 1.00 44.47 169 SER A O 1
ATOM 1341 N N . MET A 1 170 ? -30.901 8.856 37.691 1.00 42.09 170 MET A N 1
ATOM 1342 C CA . MET A 1 170 ? -29.948 8.518 38.737 1.00 42.09 170 MET A CA 1
ATOM 1343 C C . MET A 1 170 ? -29.979 9.671 39.727 1.00 42.09 170 MET A C 1
ATOM 1345 O O . MET A 1 170 ? -29.334 10.702 39.552 1.00 42.09 170 MET A O 1
ATOM 1349 N N . ALA A 1 171 ? -30.763 9.484 40.785 1.00 48.16 171 ALA A N 1
ATOM 1350 C CA . ALA A 1 171 ? -30.233 9.867 42.075 1.00 48.16 171 ALA A CA 1
ATOM 1351 C C . ALA A 1 171 ? -28.847 9.213 42.227 1.00 48.16 171 ALA A C 1
ATOM 1353 O O . ALA A 1 171 ? -28.652 8.073 41.809 1.00 48.16 171 ALA A O 1
ATOM 1354 N N . ALA A 1 172 ? -27.947 9.962 42.854 1.00 42.69 172 ALA A N 1
ATOM 1355 C CA . ALA A 1 172 ? -26.592 9.604 43.245 1.00 42.69 172 ALA A CA 1
ATOM 1356 C C . ALA A 1 172 ? -25.507 9.770 42.166 1.00 42.69 172 ALA A C 1
ATOM 1358 O O . ALA A 1 172 ? -25.378 9.023 41.198 1.00 42.69 172 ALA A O 1
ATOM 1359 N N . HIS A 1 173 ? -24.668 10.773 42.429 1.00 54.97 173 HIS A N 1
ATOM 1360 C CA . HIS A 1 173 ? -23.216 10.686 42.298 1.00 54.97 173 HIS A CA 1
ATOM 1361 C C . HIS A 1 173 ? -22.705 9.229 42.372 1.00 54.97 173 HIS A C 1
ATOM 1363 O O . HIS A 1 173 ? -23.213 8.464 43.196 1.00 54.97 173 HIS A O 1
ATOM 1369 N N . PRO A 1 174 ? -21.668 8.842 41.604 1.00 55.41 174 PRO A N 1
ATOM 1370 C CA . PRO A 1 174 ? -20.909 7.646 41.956 1.00 55.41 174 PRO A CA 1
ATOM 1371 C C . PRO A 1 174 ? -20.477 7.785 43.429 1.00 55.41 174 PRO A C 1
ATOM 1373 O O . PRO A 1 174 ? -19.937 8.842 43.771 1.00 55.41 174 PRO A O 1
ATOM 1376 N N . PRO A 1 175 ? -20.758 6.798 44.305 1.00 59.34 175 PRO A N 1
ATOM 1377 C CA . PRO A 1 175 ? -20.426 6.914 45.718 1.00 59.34 175 PRO A CA 1
ATOM 1378 C C . PRO A 1 175 ? -18.930 7.179 45.832 1.00 59.34 175 PRO A C 1
ATOM 1380 O O . PRO A 1 175 ? -18.112 6.470 45.233 1.00 59.34 175 PRO A O 1
ATOM 1383 N N . GLU A 1 176 ? -18.567 8.241 46.549 1.00 66.69 176 GLU A N 1
ATOM 1384 C CA . GLU A 1 176 ? -17.162 8.539 46.788 1.00 66.69 176 GLU A CA 1
ATOM 1385 C C . GLU A 1 176 ? -16.513 7.323 47.461 1.00 66.69 176 GLU A C 1
ATOM 1387 O O . GLU A 1 176 ? -17.147 6.604 48.235 1.00 66.69 176 GLU A O 1
ATOM 1392 N N . ALA A 1 177 ? -15.220 7.094 47.214 1.00 60.19 177 ALA A N 1
ATOM 1393 C CA . ALA A 1 177 ? -14.486 5.967 47.800 1.00 60.19 177 ALA A CA 1
ATOM 1394 C C . ALA A 1 177 ? -14.622 5.883 49.337 1.00 60.19 177 ALA A C 1
ATOM 1396 O O . ALA A 1 177 ? -14.488 4.807 49.917 1.00 60.19 177 ALA A O 1
ATOM 1397 N N . LYS A 1 178 ? -14.919 7.013 49.991 1.00 67.06 178 LYS A N 1
ATOM 1398 C CA . LYS A 1 178 ? -15.232 7.105 51.416 1.00 67.06 178 LYS A CA 1
ATOM 1399 C C . LYS A 1 178 ? -16.552 6.417 51.783 1.00 67.06 178 LYS A C 1
ATOM 1401 O O . LYS A 1 178 ? -16.579 5.657 52.738 1.00 67.06 178 LYS A O 1
ATOM 1406 N N . GLU A 1 179 ? -17.601 6.613 50.992 1.00 67.94 179 GLU A N 1
ATOM 1407 C CA . GLU A 1 179 ? -18.928 6.033 51.217 1.00 67.94 179 GLU A CA 1
ATOM 1408 C C . GLU A 1 179 ? -18.893 4.503 51.056 1.00 67.94 179 GLU A C 1
ATOM 1410 O O . GLU A 1 179 ? -19.424 3.770 51.886 1.00 67.94 179 GLU A O 1
ATOM 1415 N N . ILE A 1 180 ? -18.143 4.004 50.064 1.00 63.84 180 ILE A N 1
ATOM 1416 C CA . ILE A 1 180 ? -17.876 2.563 49.889 1.00 63.84 180 ILE A CA 1
ATOM 1417 C C . ILE A 1 180 ? -17.115 1.993 51.098 1.00 63.84 180 ILE A C 1
ATOM 1419 O O . ILE A 1 180 ? -17.415 0.892 51.564 1.00 63.84 180 ILE A O 1
ATOM 1423 N N . ARG A 1 181 ? -16.137 2.740 51.625 1.00 69.06 181 ARG A N 1
ATOM 1424 C CA . ARG A 1 181 ? -15.332 2.326 52.783 1.00 69.06 181 ARG A CA 1
ATOM 1425 C C . ARG A 1 181 ? -16.156 2.285 54.069 1.00 69.06 181 ARG A C 1
ATOM 1427 O O . ARG A 1 181 ? -16.011 1.346 54.851 1.00 69.06 181 ARG A O 1
ATOM 1434 N N . ASP A 1 182 ? -17.044 3.256 54.253 1.00 73.69 182 ASP A N 1
ATOM 1435 C CA . ASP A 1 182 ? -17.934 3.325 55.409 1.00 73.69 182 ASP A CA 1
ATOM 1436 C C . ASP A 1 182 ? -18.951 2.168 55.376 1.00 73.69 182 ASP A C 1
ATOM 1438 O O . ASP A 1 182 ? -19.129 1.479 56.384 1.00 73.69 182 ASP A O 1
ATOM 1442 N N . ILE A 1 183 ? -19.517 1.852 54.2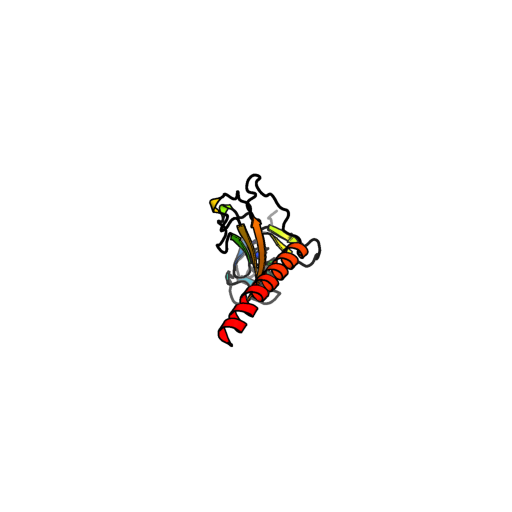03 1.00 72.00 183 ILE A N 1
ATOM 1443 C CA . ILE A 1 183 ? -20.413 0.697 54.015 1.00 72.00 183 ILE A CA 1
ATOM 1444 C C . ILE A 1 183 ? -19.689 -0.629 54.301 1.00 72.00 183 ILE A C 1
ATOM 1446 O O . ILE A 1 183 ? -20.224 -1.473 55.023 1.00 72.00 183 ILE A O 1
ATOM 1450 N N . ALA A 1 184 ? -18.465 -0.810 53.793 1.00 70.12 184 ALA A N 1
ATOM 1451 C CA . ALA A 1 184 ? -17.673 -2.016 54.050 1.00 70.12 184 ALA A CA 1
ATOM 1452 C C . ALA A 1 184 ? -17.381 -2.201 55.552 1.00 70.12 184 ALA A C 1
ATOM 1454 O O . ALA A 1 184 ? -17.558 -3.295 56.086 1.00 70.12 184 ALA A O 1
ATOM 1455 N N . SER A 1 185 ? -17.033 -1.116 56.254 1.00 73.00 185 SER A N 1
ATOM 1456 C CA . SER A 1 185 ? -16.772 -1.149 57.701 1.00 73.00 185 SER A CA 1
ATOM 1457 C C . SER A 1 185 ? -18.022 -1.468 58.535 1.00 73.00 185 SER A C 1
ATOM 1459 O O . SER A 1 185 ? -17.947 -2.149 59.560 1.00 73.00 185 SER A O 1
ATOM 1461 N N . SER A 1 186 ? -19.198 -1.018 58.084 1.00 74.19 186 SER A N 1
ATOM 1462 C CA . SER A 1 186 ? -20.476 -1.310 58.736 1.00 74.19 186 SER A CA 1
ATOM 1463 C C . SER A 1 186 ? -20.837 -2.793 58.628 1.00 74.19 186 SER A C 1
ATOM 1465 O O . SER A 1 186 ? -21.274 -3.389 59.619 1.00 74.19 186 SER A O 1
ATOM 1467 N N . LEU A 1 187 ? -20.594 -3.404 57.461 1.00 74.44 187 LEU A N 1
ATOM 1468 C CA . LEU A 1 187 ? -20.826 -4.831 57.226 1.00 74.44 187 LEU A CA 1
ATOM 1469 C C . LEU A 1 187 ? -19.913 -5.708 58.094 1.00 74.44 187 LEU A C 1
ATOM 1471 O O . LEU A 1 187 ? -20.376 -6.677 58.690 1.00 74.44 187 LEU A O 1
ATOM 1475 N N . GLU A 1 188 ? -18.632 -5.350 58.215 1.00 76.38 188 GLU A N 1
ATOM 1476 C CA . GLU A 1 188 ? -17.678 -6.082 59.058 1.00 76.38 188 GLU A CA 1
ATOM 1477 C C . GLU A 1 188 ? -18.072 -6.042 60.543 1.00 76.38 188 GLU A C 1
ATOM 1479 O O . GLU A 1 188 ? -18.053 -7.073 61.219 1.00 76.38 188 GLU A O 1
ATOM 1484 N N . ASN A 1 189 ? -18.520 -4.887 61.046 1.00 72.75 189 ASN A N 1
ATOM 1485 C CA . ASN A 1 189 ? -18.976 -4.748 62.433 1.00 72.75 189 ASN A CA 1
ATOM 1486 C C . ASN A 1 189 ? -20.299 -5.484 62.708 1.00 72.75 189 ASN A C 1
ATOM 1488 O O . ASN A 1 189 ? -20.480 -6.067 63.782 1.00 72.75 189 ASN A O 1
ATOM 1492 N N . THR A 1 190 ? -21.231 -5.492 61.753 1.00 77.50 190 THR A N 1
ATOM 1493 C CA . THR A 1 190 ? -22.479 -6.268 61.879 1.00 77.50 190 THR A CA 1
ATOM 1494 C C . THR A 1 190 ? -22.224 -7.775 61.822 1.00 77.50 190 THR A C 1
ATOM 1496 O O . THR A 1 190 ? -22.801 -8.527 62.605 1.00 77.50 190 THR A O 1
ATOM 1499 N N . LEU A 1 191 ? -21.295 -8.230 60.978 1.00 76.50 191 LEU A N 1
ATOM 1500 C CA . LEU A 1 191 ? -20.843 -9.624 60.969 1.00 76.50 191 LEU A CA 1
ATOM 1501 C C . LEU A 1 191 ? -20.172 -10.009 62.292 1.00 76.50 191 LEU A C 1
ATOM 1503 O O . LEU A 1 191 ? -20.519 -11.038 62.869 1.00 76.50 191 LEU A O 1
ATOM 1507 N N . ALA A 1 192 ? -19.275 -9.176 62.824 1.00 73.69 192 ALA A N 1
ATOM 1508 C CA . ALA A 1 192 ? -18.619 -9.439 64.104 1.00 73.69 192 ALA A CA 1
ATOM 1509 C C . ALA A 1 192 ? -19.624 -9.527 65.269 1.00 73.69 192 ALA A C 1
ATOM 1511 O O . ALA A 1 192 ? -19.543 -10.439 66.092 1.00 73.69 192 ALA A O 1
ATOM 1512 N N . THR A 1 193 ? -20.612 -8.630 65.319 1.00 78.12 193 THR A N 1
ATOM 1513 C CA . THR A 1 193 ? -21.637 -8.623 66.379 1.00 78.12 193 THR A CA 1
ATOM 1514 C C . THR A 1 193 ? -22.603 -9.802 66.316 1.00 78.12 193 THR A C 1
ATOM 1516 O O . THR A 1 193 ? -23.114 -10.198 67.359 1.00 78.12 193 THR A O 1
ATOM 1519 N N . LEU A 1 194 ? -22.832 -10.396 65.142 1.00 79.56 194 LEU A N 1
ATOM 1520 C CA . LEU A 1 194 ? -23.640 -11.611 65.003 1.00 79.56 194 LEU A CA 1
ATOM 1521 C C . LEU A 1 194 ? -22.823 -12.882 65.264 1.00 79.56 194 LEU A C 1
ATOM 1523 O O . LEU A 1 194 ? -23.310 -13.805 65.910 1.00 79.56 194 LEU A O 1
ATOM 1527 N N . ILE A 1 195 ? -21.573 -12.934 64.801 1.00 78.81 195 ILE A N 1
ATOM 1528 C CA . ILE A 1 195 ? -20.737 -14.138 64.890 1.00 78.81 195 ILE A CA 1
ATOM 1529 C C . ILE A 1 195 ? -20.224 -14.364 66.317 1.00 78.81 195 ILE A C 1
ATOM 1531 O O . ILE A 1 195 ? -20.225 -15.500 66.780 1.00 78.81 195 ILE A O 1
ATOM 1535 N N . VAL A 1 196 ? -19.828 -13.317 67.046 1.00 75.69 196 VAL A N 1
ATOM 1536 C CA . VAL A 1 196 ? -19.311 -13.446 68.424 1.00 75.69 196 VAL A CA 1
ATOM 1537 C C . VAL A 1 196 ? -20.302 -14.136 69.382 1.00 75.69 196 VAL A C 1
ATOM 1539 O O . VAL A 1 196 ? -19.901 -15.108 70.021 1.00 75.69 196 VAL A O 1
ATOM 1542 N N . PRO A 1 197 ? -21.585 -13.735 69.486 1.00 76.44 197 PRO A N 1
ATOM 1543 C CA . PRO A 1 197 ? -22.538 -14.422 70.358 1.00 76.44 197 PRO A CA 1
ATOM 1544 C C . PRO A 1 197 ? -22.873 -15.839 69.874 1.00 76.44 197 PRO A C 1
ATOM 1546 O O . PRO A 1 197 ? -23.061 -16.722 70.706 1.00 76.44 197 PRO A O 1
ATOM 1549 N N . ILE A 1 198 ? -22.893 -16.090 68.558 1.00 80.38 198 ILE A N 1
ATOM 1550 C CA . ILE A 1 198 ? -23.088 -17.442 68.004 1.00 80.38 198 ILE A CA 1
ATOM 1551 C C . ILE A 1 198 ? -21.917 -18.355 68.391 1.00 80.38 198 ILE A C 1
ATOM 1553 O O . ILE A 1 198 ? -22.134 -19.482 68.822 1.00 80.38 198 ILE A O 1
ATOM 1557 N N . MET A 1 199 ? -20.680 -17.862 68.311 1.00 76.88 199 MET A N 1
ATOM 1558 C CA . MET A 1 199 ? -19.491 -18.612 68.726 1.00 76.88 199 MET A CA 1
ATOM 1559 C C . MET A 1 199 ? -19.480 -18.887 70.234 1.00 76.88 199 MET A C 1
ATOM 1561 O O . MET A 1 199 ? -19.086 -19.974 70.642 1.00 76.88 199 MET A O 1
ATOM 1565 N N . ILE A 1 200 ? -19.954 -17.947 71.059 1.00 75.00 200 ILE A N 1
ATOM 1566 C CA . ILE A 1 200 ? -20.101 -18.150 72.510 1.00 75.00 200 ILE A CA 1
ATOM 1567 C C . ILE A 1 200 ? -21.164 -19.217 72.807 1.00 75.00 200 ILE A C 1
ATOM 1569 O O . ILE A 1 200 ? -20.924 -20.084 73.637 1.00 75.00 200 ILE A O 1
ATOM 1573 N N . LEU A 1 201 ? -22.295 -19.212 72.094 1.00 74.50 201 LEU A N 1
ATOM 1574 C CA . LEU A 1 201 ? -23.350 -20.228 72.230 1.00 74.50 201 LEU A CA 1
ATOM 1575 C C . LEU A 1 201 ? -22.906 -21.633 71.794 1.00 74.50 201 LEU A C 1
ATOM 1577 O O . LEU A 1 201 ? -23.450 -22.613 72.286 1.00 74.50 201 LEU A O 1
ATOM 1581 N N . ILE A 1 202 ? -21.941 -21.738 70.876 1.00 76.38 202 ILE A N 1
ATOM 1582 C CA . ILE A 1 202 ? -21.371 -23.020 70.422 1.00 76.38 202 ILE A CA 1
ATOM 1583 C C . ILE A 1 202 ? -20.300 -23.545 71.401 1.00 76.38 202 ILE A C 1
ATOM 1585 O O . ILE A 1 202 ? -20.002 -24.738 71.402 1.00 76.38 202 ILE A O 1
ATOM 1589 N N . LEU A 1 203 ? -19.714 -22.670 72.225 1.00 67.69 203 LEU A N 1
ATOM 1590 C CA . LEU A 1 203 ? -18.631 -22.986 73.166 1.00 67.69 203 LEU A CA 1
ATOM 1591 C C . LEU A 1 203 ? -19.097 -23.154 74.627 1.00 67.69 203 LEU A C 1
ATOM 1593 O O . LEU A 1 203 ? -18.249 -23.361 75.498 1.00 67.69 203 LEU A O 1
ATOM 1597 N N . MET A 1 204 ? -20.403 -23.065 74.898 1.00 67.88 204 MET A N 1
ATOM 1598 C CA . MET A 1 204 ? -21.017 -23.332 76.209 1.00 67.88 204 MET A CA 1
ATOM 1599 C C . MET A 1 204 ? -21.767 -24.662 76.241 1.00 67.88 204 MET A C 1
ATOM 1601 O O . MET A 1 204 ? -22.307 -25.069 75.191 1.00 67.88 204 MET A O 1
#

Radius of gyration: 32.53 Å; chains: 1; bounding box: 55×40×117 Å

Sequence (204 aa):
MDAVRSLRLVELRVPTHEPEGGMALLGCQYDLEGDTLYSVKWYKDGRRSSNTVVALVNLTQESAGHYRCEVSGEAPSFATVFRQKYINIHSHLKWLVNDKPAPSSYILGPWYRVSAERPDAAETILQLSFFATTSDFVNGAIKLKCQATIAPLYQRETESTHYISLPFSMAAHPPEAKEIRDIASSLENTLATLIVPIMILILM

Organism: Spodoptera exigua (NCBI:txid7107)

InterPro domains:
  IPR007110 Immunoglobulin-like domain [PS50835] (20-88)
  IPR013783 Immunoglobulin-like fold [G3DSA:2.60.40.10] (9-94)
  IPR036179 Immunoglobulin-like domain superfamily [SSF48726] (15-77)

Secondary structure (DSSP, 8-state):
-------EEEEEE--SEEETT-EEE-EEEEE-TTPPEEEEEEEETTEEPS-SS-EEES--GGG-EEEEEEEEE-TTT--EEEEEEEEEEEPEEEEEETTEEPPGGGEEEEEEEE-SS-TTPEEEEEEE-----GGG-BTTEEEEEEEEEETTTEEEEEEEEEE---SS---S-PPPHHHHHHHHHHHHHHHHHHHHHHHHHH--